Protein AF-A0A4Y9FCJ0-F1 (afdb_monomer_lite)

Secondary structure (DSSP, 8-state):
-HHHHHTTT-HHHHHHHHHHHHHH---HHHHHHHHHHS-HHHHHHHHHHHHHT--SHHHHHHHHHHHHHHHHHTT-HHHHHHHHHHHHHHS-SHHHHHHHHHHHHHHTPSSPHHHHHHHHHHHHSSSSS--EEEEEETTEEEEEEEHHHHHHHHH--EEEEEESSS-HHHHHHHH-TTEEE-SSSEEEEES-HHHHHHHGGG--S-EEEEE-----HHHHHHHHH-S----PPP-

Structure (mmCIF, N/CA/C/O backbone):
data_AF-A0A4Y9FCJ0-F1
#
_entry.id   AF-A0A4Y9FCJ0-F1
#
loop_
_atom_site.group_PDB
_atom_site.id
_atom_site.type_symbol
_atom_site.label_atom_id
_atom_site.label_alt_id
_atom_site.label_comp_id
_atom_site.label_asym_id
_atom_site.label_entity_id
_atom_site.label_seq_id
_atom_site.pdbx_PDB_ins_code
_atom_site.Cartn_x
_atom_site.Cartn_y
_atom_site.Cartn_z
_atom_site.occupancy
_atom_site.B_iso_or_equiv
_atom_site.auth_seq_id
_atom_site.auth_comp_id
_atom_site.auth_asym_id
_atom_site.auth_atom_id
_atom_site.pdbx_PDB_model_num
ATOM 1 N N . MET A 1 1 ? 10.636 9.383 -28.235 1.00 55.28 1 MET A N 1
ATOM 2 C CA . MET A 1 1 ? 9.789 8.673 -29.228 1.00 55.28 1 MET A CA 1
ATOM 3 C C . MET A 1 1 ? 9.088 7.429 -28.666 1.00 55.28 1 MET A C 1
ATOM 5 O O . MET A 1 1 ? 7.902 7.289 -28.931 1.00 55.28 1 MET A O 1
ATOM 9 N N . GLY A 1 2 ? 9.737 6.570 -27.863 1.00 58.09 2 GLY A N 1
ATOM 10 C CA . GLY A 1 2 ? 9.107 5.353 -27.302 1.00 58.09 2 GLY A CA 1
ATOM 11 C C . GLY A 1 2 ? 7.848 5.593 -26.453 1.00 58.09 2 GLY A C 1
ATOM 12 O O . GLY A 1 2 ? 6.804 5.013 -26.734 1.00 58.09 2 GLY A O 1
ATOM 13 N N . PHE A 1 3 ? 7.893 6.517 -25.488 1.00 49.06 3 PHE A N 1
ATOM 14 C CA . PHE A 1 3 ? 6.724 6.884 -24.669 1.00 49.06 3 PHE A CA 1
ATOM 15 C C . PHE A 1 3 ? 5.524 7.395 -25.479 1.00 49.06 3 PHE A C 1
ATOM 17 O O . PHE A 1 3 ? 4.375 7.119 -25.140 1.00 49.06 3 PHE A O 1
ATOM 24 N N . ALA A 1 4 ? 5.782 8.130 -26.563 1.00 55.22 4 ALA A N 1
ATOM 25 C CA . ALA A 1 4 ? 4.730 8.649 -27.430 1.00 55.22 4 ALA A CA 1
ATOM 26 C C . ALA A 1 4 ? 4.021 7.525 -28.203 1.00 55.22 4 ALA A C 1
ATOM 28 O O . ALA A 1 4 ? 2.830 7.643 -28.472 1.00 55.22 4 ALA A O 1
ATOM 29 N N . ARG A 1 5 ? 4.728 6.431 -28.522 1.00 58.34 5 ARG A N 1
ATOM 30 C CA . ARG A 1 5 ? 4.144 5.235 -29.147 1.00 58.34 5 ARG A CA 1
ATOM 31 C C . ARG A 1 5 ? 3.293 4.440 -28.163 1.00 58.34 5 ARG A C 1
ATOM 33 O O . ARG A 1 5 ? 2.139 4.166 -28.471 1.00 58.34 5 ARG A O 1
ATOM 40 N N . ALA A 1 6 ? 3.798 4.198 -26.951 1.00 52.53 6 ALA A N 1
ATOM 41 C CA . ALA A 1 6 ? 3.030 3.535 -25.892 1.00 52.53 6 ALA A CA 1
ATOM 42 C C . ALA A 1 6 ? 1.721 4.283 -25.573 1.00 52.53 6 ALA A C 1
ATOM 44 O O . ALA A 1 6 ? 0.657 3.677 -25.505 1.00 52.53 6 ALA A O 1
ATOM 45 N N . ARG A 1 7 ? 1.768 5.620 -25.483 1.00 51.62 7 ARG A N 1
ATOM 46 C CA . ARG A 1 7 ? 0.574 6.463 -25.293 1.00 51.62 7 ARG A CA 1
ATOM 47 C C . ARG A 1 7 ? -0.437 6.420 -26.444 1.00 51.62 7 ARG A C 1
ATOM 49 O O . ARG A 1 7 ? -1.579 6.811 -26.244 1.00 51.62 7 ARG A O 1
ATOM 56 N N . ARG A 1 8 ? -0.016 5.999 -27.638 1.00 67.19 8 ARG A N 1
ATOM 57 C CA . ARG A 1 8 ? -0.871 5.813 -28.821 1.00 67.19 8 ARG A CA 1
ATOM 58 C C . ARG A 1 8 ? -1.307 4.352 -29.000 1.00 67.19 8 ARG A C 1
ATOM 60 O O . ARG A 1 8 ? -1.879 4.026 -30.031 1.00 67.19 8 ARG A O 1
ATOM 67 N N . GLY A 1 9 ? -1.017 3.482 -28.028 1.00 62.84 9 GLY A N 1
ATOM 68 C CA . GLY A 1 9 ? -1.347 2.055 -28.070 1.00 62.84 9 GLY A CA 1
ATOM 69 C C . GLY A 1 9 ? -0.350 1.176 -28.837 1.00 62.84 9 GLY A C 1
ATOM 70 O O . GLY A 1 9 ? -0.519 -0.038 -28.863 1.00 62.84 9 GLY A O 1
ATOM 71 N N . ASP A 1 10 ? 0.719 1.739 -29.415 1.00 74.88 10 ASP A N 1
ATOM 72 C CA . ASP A 1 10 ? 1.747 0.984 -30.151 1.00 74.88 10 ASP A CA 1
ATOM 73 C C . ASP A 1 10 ? 2.783 0.372 -29.187 1.00 74.88 10 ASP A C 1
ATOM 75 O O . ASP A 1 10 ? 3.899 0.879 -29.006 1.00 74.88 10 ASP A O 1
ATOM 79 N N . LEU A 1 11 ? 2.385 -0.720 -28.524 1.00 72.69 11 LEU A N 1
ATOM 80 C CA . LEU A 1 11 ? 3.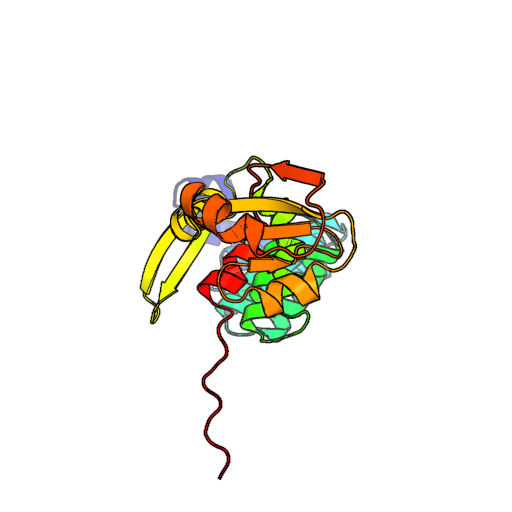235 -1.463 -27.585 1.00 72.69 11 LEU A CA 1
ATOM 81 C C . LEU A 1 11 ? 4.384 -2.201 -28.289 1.00 72.69 11 LEU A C 1
ATOM 83 O O . LEU A 1 11 ? 5.470 -2.335 -27.721 1.00 72.69 11 LEU A O 1
ATOM 87 N N . GLU A 1 12 ? 4.186 -2.639 -29.534 1.00 75.69 12 GLU A N 1
ATOM 88 C CA . GLU A 1 12 ? 5.219 -3.318 -30.324 1.00 75.69 12 GLU A CA 1
ATOM 89 C C . GLU A 1 12 ? 6.330 -2.343 -30.739 1.00 75.69 12 GLU A C 1
ATOM 91 O O . GLU A 1 12 ? 7.521 -2.621 -30.579 1.00 75.69 12 GLU A O 1
ATOM 96 N N . GLY A 1 13 ? 5.963 -1.150 -31.210 1.00 75.62 13 GLY A N 1
ATOM 97 C CA . GLY A 1 13 ? 6.902 -0.074 -31.501 1.00 75.62 13 GLY A CA 1
ATOM 98 C C . GLY A 1 13 ? 7.620 0.437 -30.257 1.00 75.62 13 GLY A C 1
ATOM 99 O O . GLY A 1 13 ? 8.816 0.719 -30.334 1.00 75.62 13 GLY A O 1
ATOM 100 N N . TYR A 1 14 ? 6.943 0.505 -29.107 1.00 77.06 14 TYR A N 1
ATOM 101 C CA . TYR A 1 14 ? 7.608 0.773 -27.829 1.00 77.06 14 TYR A CA 1
ATOM 102 C C . TYR A 1 14 ? 8.662 -0.297 -27.508 1.00 77.06 14 TYR A C 1
ATOM 104 O O . TYR A 1 14 ? 9.806 0.052 -27.213 1.00 77.06 14 TYR A O 1
ATOM 112 N N . ARG A 1 15 ? 8.320 -1.585 -27.650 1.00 81.56 15 ARG A N 1
ATOM 113 C CA . ARG A 1 15 ? 9.247 -2.696 -27.399 1.00 81.56 15 ARG A CA 1
ATOM 114 C C . ARG A 1 15 ? 10.468 -2.667 -28.309 1.00 81.56 15 ARG A C 1
ATOM 116 O O . ARG A 1 15 ? 11.584 -2.797 -27.811 1.00 81.56 15 ARG A O 1
ATOM 123 N N . ARG A 1 16 ? 10.285 -2.455 -29.616 1.00 87.62 16 ARG A N 1
ATOM 124 C CA . ARG A 1 16 ? 11.407 -2.349 -30.568 1.00 87.62 16 ARG A CA 1
ATOM 125 C C . ARG A 1 16 ? 12.378 -1.238 -30.177 1.00 87.62 16 ARG A C 1
ATOM 127 O O . ARG A 1 16 ? 13.582 -1.470 -30.143 1.00 87.62 16 ARG A O 1
ATOM 134 N N . LEU A 1 17 ? 11.856 -0.065 -29.818 1.00 85.19 17 LEU A N 1
ATOM 135 C CA . LEU A 1 17 ? 12.685 1.069 -29.405 1.00 85.19 17 LEU A CA 1
ATOM 136 C C . LEU A 1 17 ? 13.393 0.825 -28.067 1.00 85.19 17 LEU A C 1
ATOM 138 O O . LEU A 1 17 ? 14.543 1.225 -27.917 1.00 85.19 17 LEU A O 1
ATOM 142 N N . ALA A 1 18 ? 12.737 0.170 -27.106 1.00 85.12 18 ALA A N 1
ATOM 143 C CA . ALA A 1 18 ? 13.357 -0.181 -25.830 1.00 85.12 18 ALA A CA 1
ATOM 144 C C . ALA A 1 18 ? 14.518 -1.176 -26.018 1.00 85.12 18 ALA A C 1
ATOM 146 O O . ALA A 1 18 ? 15.589 -0.985 -25.445 1.00 85.12 18 ALA A O 1
ATOM 147 N N . LEU A 1 19 ? 14.335 -2.187 -26.877 1.00 89.44 19 LEU A N 1
ATOM 148 C CA . LEU A 1 19 ? 15.381 -3.147 -27.243 1.00 89.44 19 LEU A CA 1
ATOM 149 C C . LEU A 1 19 ? 16.561 -2.472 -27.943 1.00 89.44 19 LEU A C 1
ATOM 151 O O . LEU A 1 19 ? 17.712 -2.722 -27.59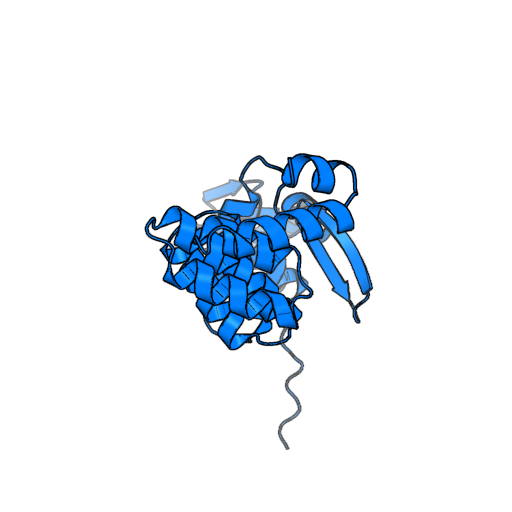5 1.00 89.44 19 LEU A O 1
ATOM 155 N N . GLU A 1 20 ? 16.289 -1.611 -28.921 1.00 92.00 20 GLU A N 1
ATOM 156 C CA . GLU A 1 20 ? 17.336 -0.882 -29.634 1.00 92.00 20 GLU A CA 1
ATOM 157 C C . GLU A 1 20 ? 18.121 0.043 -28.696 1.00 92.00 20 GLU A C 1
ATOM 159 O O . GLU A 1 20 ? 19.351 0.048 -28.724 1.00 92.00 20 GLU A O 1
ATOM 164 N N . ALA A 1 21 ? 17.427 0.782 -27.827 1.00 86.44 21 ALA A N 1
ATOM 165 C CA . ALA A 1 21 ? 18.061 1.661 -26.853 1.00 86.44 21 ALA A CA 1
ATOM 166 C C . ALA A 1 21 ? 18.974 0.881 -25.896 1.00 86.44 21 ALA A C 1
ATOM 168 O O . ALA A 1 21 ? 20.126 1.270 -25.719 1.00 86.44 21 ALA A O 1
ATOM 169 N N . ALA A 1 22 ? 18.498 -0.244 -25.352 1.00 89.81 22 ALA A N 1
ATOM 170 C CA . ALA A 1 22 ? 19.276 -1.085 -24.443 1.00 89.81 22 ALA A CA 1
ATOM 171 C C . ALA A 1 22 ? 20.477 -1.768 -25.124 1.00 89.81 22 ALA A C 1
ATOM 173 O O . ALA A 1 22 ? 21.498 -2.004 -24.483 1.00 89.81 22 ALA A O 1
ATOM 174 N N . ARG A 1 23 ? 20.390 -2.063 -26.432 1.00 91.94 23 ARG A N 1
ATOM 175 C CA . ARG A 1 23 ? 21.536 -2.555 -27.220 1.00 91.94 23 ARG A CA 1
ATOM 176 C C . ARG A 1 23 ? 22.603 -1.484 -27.423 1.00 91.94 23 ARG A C 1
ATOM 178 O O . ARG A 1 23 ? 23.782 -1.813 -27.451 1.00 91.94 23 ARG A O 1
ATOM 185 N N . ARG A 1 24 ? 22.199 -0.223 -27.593 1.00 93.69 24 ARG A N 1
ATOM 186 C CA . ARG A 1 24 ? 23.128 0.899 -27.800 1.00 93.69 24 ARG A CA 1
ATOM 187 C C . ARG A 1 24 ? 23.808 1.336 -26.506 1.00 93.69 24 ARG A C 1
ATOM 189 O O . ARG A 1 24 ? 24.977 1.700 -26.536 1.00 93.69 24 ARG A O 1
ATOM 196 N N . ALA A 1 25 ? 23.087 1.318 -25.390 1.00 90.88 25 ALA A N 1
ATOM 197 C CA . ALA A 1 25 ? 23.628 1.646 -24.079 1.00 90.88 25 ALA A CA 1
ATOM 198 C C . ALA A 1 25 ? 22.836 0.918 -22.991 1.00 90.88 25 ALA A C 1
ATOM 200 O O . ALA A 1 25 ? 21.612 0.941 -23.012 1.00 90.88 25 ALA A O 1
ATOM 201 N N . GLN A 1 26 ? 23.528 0.322 -22.019 1.00 92.00 26 GLN A N 1
ATOM 202 C CA . GLN A 1 26 ? 22.914 -0.379 -20.885 1.00 92.00 26 GLN A CA 1
ATOM 203 C C . GLN A 1 26 ? 22.910 0.498 -19.626 1.00 92.00 26 GLN A C 1
ATOM 205 O O . GLN A 1 26 ? 23.523 0.185 -18.607 1.00 92.00 26 GLN A O 1
ATOM 210 N N . THR A 1 27 ? 22.230 1.640 -19.699 1.00 91.81 27 THR A N 1
ATOM 211 C CA . THR A 1 27 ? 22.012 2.524 -18.543 1.00 91.81 27 THR A CA 1
ATOM 212 C C . THR A 1 27 ? 20.799 2.072 -17.727 1.00 91.81 27 THR A C 1
ATOM 214 O O . THR A 1 27 ? 19.913 1.394 -18.257 1.00 91.81 27 THR A O 1
ATOM 217 N N . SER A 1 28 ? 20.698 2.501 -16.462 1.00 91.31 28 SER A N 1
ATOM 218 C CA . SER A 1 28 ? 19.519 2.242 -15.613 1.00 91.31 28 SER A CA 1
ATOM 219 C C . SER A 1 28 ? 18.205 2.619 -16.311 1.00 91.31 28 SER A C 1
ATOM 221 O O . SER A 1 28 ? 17.256 1.842 -16.316 1.00 91.31 28 SER A O 1
ATOM 223 N N . PHE A 1 29 ? 18.171 3.763 -16.998 1.00 88.12 29 PHE A N 1
ATOM 224 C CA . PHE A 1 29 ? 17.000 4.237 -17.736 1.00 88.12 29 PHE A CA 1
ATOM 225 C C . PHE A 1 29 ? 16.643 3.356 -18.945 1.00 88.12 29 PHE A C 1
ATOM 227 O O . PHE A 1 29 ? 15.476 3.033 -19.168 1.00 88.12 29 PHE A O 1
ATOM 234 N N . THR A 1 30 ? 17.629 2.931 -19.739 1.00 89.31 30 THR A N 1
ATOM 235 C CA . THR A 1 30 ? 17.365 2.041 -20.886 1.00 89.31 30 THR A CA 1
ATOM 236 C C . THR A 1 30 ? 16.914 0.648 -20.449 1.00 89.31 30 THR A C 1
ATOM 238 O O . THR A 1 30 ? 16.006 0.078 -21.053 1.00 89.31 30 THR A O 1
ATOM 241 N N . LEU A 1 31 ? 17.490 0.131 -19.361 1.00 92.69 31 LEU A N 1
ATOM 242 C CA . LEU A 1 31 ? 17.147 -1.167 -18.788 1.00 92.69 31 LEU A CA 1
ATOM 243 C C . LEU A 1 31 ? 15.775 -1.145 -18.107 1.00 92.69 31 LEU A C 1
ATOM 245 O O . LEU A 1 31 ? 15.009 -2.092 -18.260 1.00 92.69 31 LEU A O 1
ATOM 249 N N . TYR A 1 32 ? 15.410 -0.034 -17.461 1.00 88.75 32 TYR A N 1
ATOM 250 C CA . TYR A 1 32 ? 14.053 0.217 -16.974 1.00 88.75 32 TYR A CA 1
ATOM 251 C C . TYR A 1 32 ? 13.017 0.056 -18.093 1.00 88.75 32 TYR A C 1
ATOM 253 O O . TYR A 1 32 ? 12.046 -0.694 -17.967 1.00 88.75 32 TYR A O 1
ATOM 261 N N . HIS A 1 33 ? 13.249 0.728 -19.222 1.00 86.75 33 HIS A N 1
ATOM 262 C CA . HIS A 1 33 ? 12.342 0.673 -20.363 1.00 86.75 33 HIS A CA 1
ATOM 263 C C . HIS A 1 33 ? 12.294 -0.698 -21.027 1.00 86.75 33 HIS A C 1
ATOM 265 O O . HIS A 1 33 ? 11.207 -1.146 -21.400 1.00 86.75 33 HIS A O 1
ATOM 271 N N . LEU A 1 34 ? 13.438 -1.378 -21.129 1.00 89.31 34 LEU A N 1
ATOM 272 C CA . LEU A 1 34 ? 13.503 -2.760 -21.589 1.00 89.31 34 LEU A CA 1
ATOM 273 C C . LEU A 1 34 ? 12.672 -3.679 -20.685 1.00 89.31 34 LEU A C 1
ATOM 275 O O . LEU A 1 34 ? 11.823 -4.418 -21.177 1.00 89.31 34 LEU A O 1
ATOM 279 N N . GLY A 1 35 ? 12.855 -3.573 -19.371 1.00 89.38 35 GLY A N 1
ATOM 280 C CA . GLY A 1 35 ? 12.132 -4.360 -18.380 1.00 89.38 35 GLY A CA 1
ATOM 281 C C . GLY A 1 35 ? 10.614 -4.184 -18.443 1.00 89.38 35 GLY A C 1
ATOM 282 O O . GLY A 1 35 ? 9.875 -5.158 -18.345 1.00 89.38 35 GLY A O 1
ATOM 283 N N . LEU A 1 36 ? 10.136 -2.960 -18.688 1.00 82.56 36 LEU A N 1
ATOM 284 C CA . LEU A 1 36 ? 8.709 -2.683 -18.891 1.00 82.56 36 LEU A CA 1
ATOM 285 C C . LEU A 1 36 ? 8.157 -3.183 -20.233 1.00 82.56 36 LEU A C 1
ATOM 287 O O . LEU A 1 36 ? 6.956 -3.421 -20.352 1.00 82.56 36 LEU A O 1
ATOM 291 N N . ALA A 1 37 ? 8.998 -3.271 -21.263 1.00 82.88 37 ALA A N 1
ATOM 292 C CA . ALA A 1 37 ? 8.584 -3.670 -22.605 1.00 82.88 37 ALA A CA 1
ATOM 293 C C . ALA A 1 37 ? 8.468 -5.193 -22.784 1.00 82.88 37 ALA A C 1
ATOM 295 O O . ALA A 1 37 ? 7.765 -5.665 -23.690 1.00 82.88 37 ALA A O 1
ATOM 296 N N . LEU A 1 38 ? 9.182 -5.953 -21.956 1.00 83.25 38 LEU A N 1
ATOM 297 C CA . LEU A 1 38 ? 9.214 -7.409 -21.980 1.00 83.25 38 LEU A CA 1
ATOM 298 C C . LEU A 1 38 ? 8.100 -8.022 -21.112 1.00 83.25 38 LEU A C 1
ATOM 300 O O . LEU A 1 38 ? 7.578 -7.368 -20.204 1.00 83.25 38 LEU A O 1
ATOM 304 N N . PRO A 1 39 ? 7.721 -9.290 -21.361 1.00 81.62 39 PRO A N 1
ATOM 305 C CA . PRO A 1 39 ? 6.886 -10.048 -20.434 1.00 81.62 39 PRO A CA 1
ATOM 306 C C . PRO A 1 39 ? 7.491 -10.049 -19.017 1.00 81.62 39 PRO A C 1
ATOM 308 O O . PRO A 1 39 ? 8.713 -10.115 -18.895 1.00 81.62 39 PRO A O 1
ATOM 311 N N . PRO A 1 40 ? 6.685 -10.049 -17.934 1.00 77.75 40 PRO A N 1
ATOM 312 C CA . PRO A 1 40 ? 7.188 -9.932 -16.559 1.00 77.75 40 PRO A CA 1
ATOM 313 C C . PRO A 1 40 ? 8.327 -10.894 -16.191 1.00 77.75 40 PRO A C 1
ATOM 315 O O . PRO A 1 40 ? 9.248 -10.501 -15.482 1.00 77.75 40 PRO A O 1
ATOM 318 N N . ARG A 1 41 ? 8.286 -12.138 -16.691 1.00 85.25 41 ARG A N 1
ATOM 319 C CA . ARG A 1 41 ? 9.322 -13.158 -16.442 1.00 85.25 41 ARG A CA 1
ATOM 320 C C . ARG A 1 41 ? 10.675 -12.808 -17.062 1.00 85.25 41 ARG A C 1
ATOM 322 O O . ARG A 1 41 ? 11.698 -13.135 -16.481 1.00 85.25 41 ARG A O 1
ATOM 329 N N . GLU A 1 42 ? 10.670 -12.158 -18.219 1.00 88.94 42 GLU A N 1
ATOM 330 C CA . GLU A 1 42 ? 11.880 -11.757 -18.945 1.00 88.94 42 GLU A CA 1
ATOM 331 C C . GLU A 1 42 ? 12.355 -10.371 -18.494 1.00 88.94 42 GLU A C 1
ATOM 333 O O . GLU A 1 42 ? 13.546 -10.132 -18.312 1.00 88.94 42 GLU A O 1
ATOM 338 N N . GLY A 1 43 ? 11.412 -9.455 -18.267 1.00 89.88 43 GLY A N 1
ATOM 339 C CA . GLY A 1 43 ? 11.700 -8.073 -17.904 1.00 89.88 43 GLY A CA 1
ATOM 340 C C . GLY A 1 43 ? 12.269 -7.897 -16.498 1.00 89.88 43 GLY A C 1
ATOM 341 O O . GLY A 1 43 ? 12.999 -6.936 -16.268 1.00 89.88 43 GLY A O 1
ATOM 342 N N . VAL A 1 44 ? 11.979 -8.813 -15.564 1.00 94.19 44 VAL A N 1
ATOM 343 C CA . VAL A 1 44 ? 12.423 -8.695 -14.163 1.00 94.19 44 VAL A CA 1
ATOM 344 C C . VAL A 1 44 ? 13.944 -8.584 -14.035 1.00 94.19 44 VAL A C 1
ATOM 346 O O . VAL A 1 44 ? 14.410 -7.736 -13.285 1.00 94.19 44 VAL A O 1
ATOM 349 N N . VAL A 1 45 ? 14.709 -9.332 -14.836 1.00 95.69 45 VAL A N 1
ATOM 350 C CA . VAL A 1 45 ? 16.182 -9.300 -14.803 1.00 95.69 45 VAL A CA 1
ATOM 351 C C . VAL A 1 45 ? 16.705 -7.933 -15.241 1.00 95.69 45 VAL A C 1
ATOM 353 O O . VAL A 1 45 ? 17.574 -7.355 -14.595 1.00 95.69 45 VAL A O 1
ATOM 356 N N . ALA A 1 46 ? 16.130 -7.362 -16.305 1.00 95.50 46 ALA A N 1
ATOM 357 C CA . ALA A 1 46 ? 16.496 -6.022 -16.757 1.00 95.50 46 ALA A CA 1
ATOM 358 C C . ALA A 1 46 ? 16.147 -4.948 -15.711 1.00 95.50 46 ALA A C 1
ATOM 360 O O . ALA A 1 46 ? 16.881 -3.975 -15.568 1.00 95.50 46 ALA A O 1
ATOM 361 N N . LEU A 1 47 ? 15.054 -5.123 -14.962 1.00 96.62 47 LEU A N 1
ATOM 362 C CA . LEU A 1 47 ? 14.662 -4.211 -13.884 1.00 96.62 47 LEU A CA 1
ATOM 363 C C . LEU A 1 47 ? 15.575 -4.319 -12.654 1.00 96.62 47 LEU A C 1
ATOM 365 O O . LEU A 1 47 ? 15.910 -3.294 -12.066 1.00 96.62 47 LEU A O 1
ATOM 369 N N . GLU A 1 48 ? 15.986 -5.529 -12.268 1.00 97.56 48 GLU A N 1
ATOM 370 C CA . GLU A 1 48 ? 16.946 -5.749 -11.174 1.00 97.56 48 GLU A CA 1
ATOM 371 C C . GLU A 1 48 ? 18.282 -5.094 -11.507 1.00 97.56 48 GLU A C 1
ATOM 373 O O . GLU A 1 48 ? 18.842 -4.337 -10.717 1.00 97.56 48 GLU A O 1
ATOM 378 N N . GLU A 1 49 ? 18.733 -5.297 -12.735 1.00 97.50 49 GLU A N 1
ATOM 379 C CA . GLU A 1 49 ? 19.967 -4.725 -13.229 1.00 97.50 49 GLU A CA 1
ATOM 380 C C . GLU A 1 49 ? 19.877 -3.191 -13.390 1.00 97.50 49 GLU A C 1
ATOM 382 O O . GLU A 1 49 ? 20.836 -2.459 -13.127 1.00 97.50 49 GLU A O 1
ATOM 387 N N . ALA A 1 50 ? 18.704 -2.667 -13.764 1.00 97.06 50 ALA A N 1
ATOM 388 C CA . ALA A 1 50 ? 18.442 -1.231 -13.755 1.00 97.06 50 ALA A CA 1
ATOM 389 C C . ALA A 1 50 ? 18.545 -0.643 -12.341 1.00 97.06 50 ALA A C 1
ATOM 391 O O . ALA A 1 50 ? 19.120 0.436 -12.180 1.00 97.06 50 ALA A O 1
ATOM 392 N N . LEU A 1 51 ? 18.011 -1.345 -11.333 1.00 97.56 51 LEU A N 1
ATOM 393 C CA . LEU A 1 51 ? 18.071 -0.937 -9.928 1.00 97.56 51 LEU A CA 1
ATOM 394 C C . LEU A 1 51 ? 19.517 -0.897 -9.423 1.00 97.56 51 LEU A C 1
ATOM 396 O O . LEU A 1 51 ? 19.895 0.086 -8.790 1.00 97.56 51 LEU A O 1
ATOM 400 N N . GLN A 1 52 ? 20.340 -1.897 -9.756 1.00 96.62 52 GLN A N 1
ATOM 401 C CA . GLN A 1 52 ? 21.761 -1.920 -9.377 1.00 96.62 52 GLN A CA 1
ATOM 402 C C . GLN A 1 52 ? 22.549 -0.739 -9.958 1.00 96.62 52 GLN A C 1
ATOM 404 O O . GLN A 1 52 ? 23.458 -0.211 -9.322 1.00 96.62 52 GLN A O 1
ATOM 409 N N . ARG A 1 53 ? 22.184 -0.281 -11.162 1.00 95.62 53 ARG A N 1
ATOM 410 C CA . ARG A 1 53 ? 22.814 0.878 -11.815 1.00 95.62 53 ARG A CA 1
ATOM 411 C C . ARG A 1 53 ? 22.224 2.228 -11.402 1.00 95.62 53 ARG A C 1
ATOM 413 O O . ARG A 1 53 ? 22.725 3.264 -11.844 1.00 95.62 53 ARG A O 1
ATOM 420 N N . ALA A 1 54 ? 21.146 2.254 -10.622 1.00 95.12 54 ALA A N 1
ATOM 421 C CA . ALA A 1 54 ? 20.472 3.490 -10.248 1.00 95.12 54 ALA A CA 1
ATOM 422 C C . ALA A 1 54 ? 21.266 4.255 -9.181 1.00 95.12 54 ALA A C 1
ATOM 424 O O . ALA A 1 54 ? 21.506 3.758 -8.082 1.00 95.12 54 ALA A O 1
ATOM 425 N N . GLN A 1 55 ? 21.641 5.496 -9.496 1.00 91.62 55 GLN A N 1
ATOM 426 C CA . GLN A 1 55 ? 22.482 6.318 -8.620 1.00 91.62 55 GLN A CA 1
ATOM 427 C C . GLN A 1 55 ? 21.671 7.202 -7.667 1.00 91.62 55 GLN A C 1
ATOM 429 O O . GLN A 1 55 ? 22.125 7.487 -6.562 1.00 91.62 55 GLN A O 1
ATOM 434 N N . SER A 1 56 ? 20.473 7.638 -8.070 1.00 94.25 56 SER A N 1
ATOM 435 C CA . SER A 1 56 ? 19.650 8.522 -7.243 1.00 94.25 56 SER A CA 1
ATOM 436 C C . SER A 1 56 ? 18.669 7.725 -6.368 1.00 94.25 56 SER A C 1
ATOM 438 O O . SER A 1 56 ? 18.091 6.740 -6.842 1.00 94.25 56 SER A O 1
ATOM 440 N N . PRO A 1 57 ? 18.402 8.153 -5.116 1.00 92.00 57 PRO A N 1
ATOM 441 C CA . PRO A 1 57 ? 17.367 7.540 -4.281 1.00 92.00 57 PRO A CA 1
ATOM 442 C C . PRO A 1 57 ? 15.991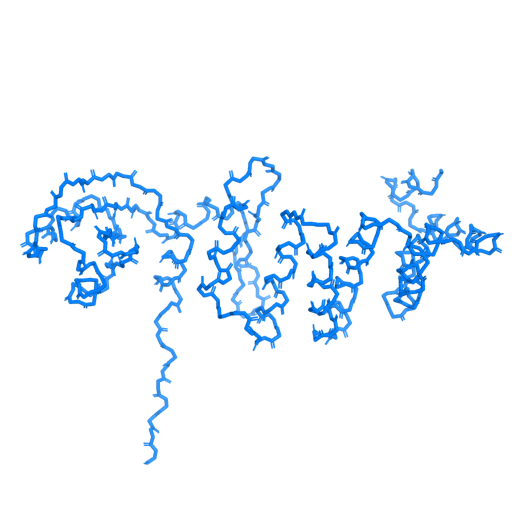 7.529 -4.957 1.00 92.00 57 PRO A C 1
ATOM 444 O O . PRO A 1 57 ? 15.262 6.546 -4.881 1.00 92.00 57 PRO A O 1
ATOM 447 N N . LYS A 1 58 ? 15.662 8.590 -5.701 1.00 89.00 58 LYS A N 1
ATOM 448 C CA . LYS A 1 58 ? 14.399 8.694 -6.437 1.00 89.00 58 LYS A CA 1
ATOM 449 C C . LYS A 1 58 ? 14.258 7.600 -7.502 1.00 89.00 58 LYS A C 1
ATOM 451 O O . LYS A 1 58 ? 13.212 6.956 -7.572 1.00 89.00 58 LYS A O 1
ATOM 456 N N . ASP A 1 59 ? 15.302 7.365 -8.296 1.00 89.75 59 ASP A N 1
ATOM 457 C CA . ASP A 1 59 ? 15.290 6.317 -9.324 1.00 89.75 59 ASP A CA 1
ATOM 458 C C . ASP A 1 59 ? 15.280 4.923 -8.695 1.00 89.75 59 ASP A C 1
ATOM 460 O O . ASP A 1 59 ? 14.546 4.050 -9.155 1.00 89.75 59 ASP A O 1
ATOM 464 N N . GLN A 1 60 ? 16.034 4.728 -7.604 1.00 95.56 60 GLN A N 1
ATOM 465 C CA . GLN A 1 60 ? 16.006 3.489 -6.822 1.00 95.56 60 GLN A CA 1
ATOM 466 C C . GLN A 1 60 ? 14.594 3.189 -6.310 1.00 95.56 60 GLN A C 1
ATOM 468 O O . GLN A 1 60 ? 14.121 2.063 -6.450 1.00 95.56 60 GLN A O 1
ATOM 473 N N . GLY A 1 61 ? 13.894 4.190 -5.771 1.00 93.69 61 GLY A N 1
ATOM 474 C CA . GLY A 1 61 ? 12.527 4.035 -5.280 1.00 93.69 61 GLY A CA 1
ATOM 475 C C . GLY A 1 61 ? 11.531 3.683 -6.386 1.00 93.69 61 GLY A C 1
ATOM 476 O O . GLY A 1 61 ? 10.730 2.760 -6.230 1.00 93.69 61 GLY A O 1
ATOM 477 N N . LEU A 1 62 ? 11.619 4.353 -7.539 1.00 90.31 62 LEU A N 1
ATOM 478 C CA . LEU A 1 62 ? 10.773 4.055 -8.699 1.00 90.31 62 LEU A CA 1
ATOM 479 C C . LEU A 1 62 ? 11.018 2.640 -9.243 1.00 90.31 62 LEU A C 1
ATOM 481 O O . LEU A 1 62 ? 10.066 1.907 -9.519 1.00 90.31 62 LEU A O 1
ATOM 485 N N . LEU A 1 63 ? 12.281 2.234 -9.373 1.00 96.00 63 LEU A N 1
ATOM 486 C CA . LEU A 1 63 ? 12.650 0.902 -9.852 1.00 96.00 63 LEU A CA 1
ATOM 487 C C . LEU A 1 63 ? 12.238 -0.194 -8.873 1.00 96.00 63 LEU A C 1
ATOM 489 O O . LEU A 1 63 ? 11.693 -1.214 -9.294 1.00 96.00 63 LEU A O 1
ATOM 493 N N . ALA A 1 64 ? 12.420 0.037 -7.574 1.00 97.44 64 ALA A N 1
ATOM 494 C CA . ALA A 1 64 ? 11.965 -0.870 -6.531 1.00 97.44 64 ALA A CA 1
ATOM 495 C C . ALA A 1 64 ? 10.433 -1.040 -6.559 1.00 97.44 64 ALA A C 1
ATOM 497 O O . ALA A 1 64 ? 9.947 -2.168 -6.513 1.00 97.44 64 ALA A O 1
ATOM 498 N N . LEU A 1 65 ? 9.662 0.036 -6.762 1.00 92.38 65 LEU A N 1
ATOM 499 C CA . LEU A 1 65 ? 8.200 -0.048 -6.902 1.00 92.38 65 LEU A CA 1
ATOM 500 C C . LEU A 1 65 ? 7.785 -0.890 -8.121 1.00 92.38 65 LEU A C 1
ATOM 502 O O . LEU A 1 65 ? 6.856 -1.699 -8.062 1.00 92.38 65 LEU A O 1
ATOM 506 N N . VAL A 1 66 ? 8.477 -0.716 -9.247 1.00 91.75 66 VAL A N 1
ATOM 507 C CA . VAL A 1 66 ? 8.210 -1.467 -10.483 1.00 91.75 66 VAL A CA 1
ATOM 508 C C . VAL A 1 66 ? 8.578 -2.946 -10.320 1.00 91.75 66 VAL A C 1
ATOM 510 O O . VAL A 1 66 ? 7.846 -3.819 -10.803 1.00 91.75 66 VAL A O 1
ATOM 513 N N . LEU A 1 67 ? 9.668 -3.244 -9.608 1.00 97.31 67 LEU A N 1
ATOM 514 C CA . LEU A 1 67 ? 10.067 -4.604 -9.245 1.00 97.31 67 LEU A CA 1
ATOM 515 C C . LEU A 1 67 ? 9.055 -5.263 -8.313 1.00 97.31 67 LEU A C 1
ATOM 517 O O . LEU A 1 67 ? 8.653 -6.391 -8.594 1.00 97.31 67 LEU A O 1
ATOM 521 N N . ALA A 1 68 ? 8.572 -4.558 -7.287 1.00 94.00 68 ALA A N 1
ATOM 522 C CA . ALA A 1 68 ? 7.530 -5.050 -6.388 1.00 94.00 68 ALA A CA 1
ATOM 523 C C . ALA A 1 68 ? 6.285 -5.492 -7.173 1.00 94.00 68 ALA A C 1
ATOM 525 O O . ALA A 1 68 ? 5.868 -6.649 -7.104 1.00 94.00 68 ALA A O 1
ATOM 526 N N . ARG A 1 69 ? 5.766 -4.620 -8.045 1.00 88.19 69 ARG A N 1
ATOM 527 C CA . ARG A 1 69 ? 4.614 -4.923 -8.914 1.00 88.19 69 ARG A CA 1
ATOM 528 C C . ARG A 1 69 ? 4.872 -6.077 -9.875 1.00 88.19 69 ARG A C 1
ATOM 530 O O . ARG A 1 69 ? 3.978 -6.870 -10.171 1.00 88.19 69 ARG A O 1
ATOM 537 N N . THR A 1 70 ? 6.084 -6.167 -10.412 1.00 87.69 70 THR A N 1
ATOM 538 C CA . THR A 1 70 ? 6.456 -7.230 -11.353 1.00 87.69 70 THR A CA 1
ATOM 539 C C . THR A 1 70 ? 6.557 -8.574 -10.644 1.00 87.69 70 THR A C 1
ATOM 541 O O . THR A 1 70 ? 5.939 -9.530 -11.102 1.00 87.69 70 THR A O 1
ATOM 544 N N . LYS A 1 71 ? 7.227 -8.643 -9.493 1.00 91.50 71 LYS A N 1
ATOM 545 C CA . LYS A 1 71 ? 7.350 -9.863 -8.687 1.00 91.50 71 LYS A CA 1
ATOM 546 C C . LYS A 1 71 ? 6.016 -10.297 -8.080 1.00 91.50 71 LYS A C 1
ATOM 548 O O . LYS A 1 71 ? 5.722 -11.491 -8.091 1.00 91.50 71 LYS A O 1
ATOM 553 N N . ARG A 1 72 ? 5.142 -9.353 -7.711 1.00 88.56 72 ARG A N 1
ATOM 554 C CA . ARG A 1 72 ? 3.749 -9.639 -7.331 1.00 88.56 72 ARG A CA 1
ATOM 555 C C . ARG A 1 72 ? 2.985 -10.350 -8.447 1.00 88.56 72 ARG A C 1
ATOM 557 O O . ARG A 1 72 ? 2.381 -11.385 -8.202 1.00 88.56 72 ARG A O 1
ATOM 564 N N . ARG A 1 73 ? 3.062 -9.853 -9.690 1.00 82.69 73 ARG A N 1
ATOM 565 C CA . ARG A 1 73 ? 2.447 -10.511 -10.867 1.00 82.69 73 ARG A CA 1
ATOM 566 C C . ARG A 1 73 ? 3.014 -11.904 -11.152 1.00 82.69 73 ARG A C 1
ATOM 568 O O . ARG A 1 73 ? 2.363 -12.696 -11.821 1.00 82.69 73 ARG A O 1
ATOM 575 N N . LEU A 1 74 ? 4.222 -12.191 -10.673 1.00 85.62 74 LEU A N 1
ATOM 576 C CA . LEU A 1 74 ? 4.861 -13.501 -10.774 1.00 85.62 74 LEU A CA 1
ATOM 577 C C . LEU A 1 74 ? 4.543 -14.426 -9.586 1.00 85.62 74 LEU A C 1
ATOM 579 O O . LEU A 1 74 ? 5.050 -15.543 -9.566 1.00 85.62 74 LEU A O 1
ATOM 583 N N . GLY A 1 75 ? 3.751 -13.977 -8.604 1.00 83.00 75 GLY A N 1
ATOM 584 C CA . GLY A 1 75 ? 3.446 -14.735 -7.384 1.00 83.00 75 GLY A CA 1
ATOM 585 C C . GLY A 1 75 ? 4.588 -14.776 -6.360 1.00 83.00 75 GLY A C 1
ATOM 586 O O . GLY A 1 75 ? 4.527 -15.535 -5.401 1.00 83.00 75 GLY A O 1
ATOM 587 N N . ARG A 1 76 ? 5.640 -13.967 -6.534 1.00 90.50 76 ARG A N 1
ATOM 588 C CA . ARG A 1 76 ? 6.822 -13.934 -5.656 1.00 90.50 76 ARG A CA 1
ATOM 589 C C . ARG A 1 76 ? 6.632 -12.905 -4.541 1.00 90.50 76 ARG A C 1
ATOM 591 O O . ARG A 1 76 ? 7.272 -11.855 -4.543 1.00 90.50 76 ARG A O 1
ATOM 598 N N . LEU A 1 77 ? 5.693 -13.178 -3.634 1.00 86.12 77 LEU A N 1
ATOM 599 C CA . LEU A 1 77 ? 5.174 -12.188 -2.678 1.00 86.12 77 LEU A CA 1
ATOM 600 C C . LEU A 1 77 ? 6.231 -11.658 -1.700 1.00 86.12 77 LEU A C 1
ATOM 602 O O . LEU A 1 77 ? 6.347 -10.446 -1.559 1.00 86.12 77 LEU A O 1
ATOM 606 N N . ARG A 1 78 ? 7.067 -12.523 -1.110 1.00 89.00 78 ARG A N 1
ATOM 607 C CA . ARG A 1 78 ? 8.135 -12.085 -0.188 1.00 89.00 78 ARG A CA 1
ATOM 608 C C . ARG A 1 78 ? 9.161 -11.169 -0.849 1.00 89.00 78 ARG A C 1
ATOM 610 O O . ARG A 1 78 ? 9.509 -10.124 -0.311 1.00 89.00 78 ARG A O 1
ATOM 617 N N . GLU A 1 79 ? 9.621 -11.526 -2.048 1.00 94.00 79 GLU A N 1
ATOM 618 C CA . GLU A 1 79 ? 10.535 -10.660 -2.796 1.00 94.00 79 GLU A CA 1
ATOM 619 C C . GLU A 1 79 ? 9.855 -9.346 -3.196 1.00 94.00 79 GLU A C 1
ATOM 621 O O . GLU A 1 79 ? 10.469 -8.282 -3.138 1.00 94.00 79 GLU A O 1
ATOM 626 N N . ALA A 1 80 ? 8.583 -9.405 -3.600 1.00 94.12 80 ALA A N 1
ATOM 627 C CA . ALA A 1 80 ? 7.812 -8.215 -3.921 1.00 94.12 80 ALA A CA 1
ATOM 628 C C . ALA A 1 80 ? 7.708 -7.275 -2.711 1.00 94.12 80 ALA A C 1
ATOM 630 O O . ALA A 1 80 ? 7.937 -6.076 -2.870 1.00 94.12 80 ALA A O 1
ATOM 631 N N . LEU A 1 81 ? 7.431 -7.815 -1.520 1.00 92.88 81 LEU A N 1
ATOM 632 C CA . LEU A 1 81 ? 7.360 -7.063 -0.269 1.00 92.88 81 LEU A CA 1
ATOM 633 C C . LEU A 1 81 ? 8.697 -6.387 0.060 1.00 92.88 81 LEU A C 1
ATOM 635 O O . LEU A 1 81 ? 8.717 -5.191 0.345 1.00 92.88 81 LEU A O 1
ATOM 639 N N . ALA A 1 82 ? 9.820 -7.099 -0.079 1.00 95.12 82 ALA A N 1
ATOM 640 C CA . ALA A 1 82 ? 11.151 -6.524 0.129 1.00 95.12 82 ALA A CA 1
ATOM 641 C C . ALA A 1 82 ? 11.419 -5.324 -0.801 1.00 95.12 82 ALA A C 1
ATOM 643 O O . ALA A 1 82 ? 11.922 -4.284 -0.371 1.00 95.12 82 ALA A O 1
ATOM 644 N N . HIS A 1 83 ? 11.030 -5.425 -2.076 1.00 97.50 83 HIS A N 1
ATOM 645 C CA . HIS A 1 83 ? 11.155 -4.304 -3.009 1.00 97.50 83 HIS A CA 1
ATOM 646 C C . HIS A 1 83 ? 10.155 -3.174 -2.732 1.00 97.50 83 HIS A C 1
ATOM 648 O O . HIS A 1 83 ? 10.496 -2.013 -2.945 1.00 97.50 83 HIS A O 1
ATOM 654 N N . ALA A 1 84 ? 8.952 -3.463 -2.233 1.00 94.06 84 ALA A N 1
ATOM 655 C CA . ALA A 1 84 ? 7.998 -2.428 -1.838 1.00 94.06 84 ALA A CA 1
ATOM 656 C C . ALA A 1 84 ? 8.493 -1.642 -0.615 1.00 94.06 84 ALA A C 1
ATOM 658 O O . ALA A 1 84 ? 8.445 -0.411 -0.614 1.00 94.06 84 ALA A O 1
ATOM 659 N N . ALA A 1 85 ? 9.067 -2.334 0.374 1.00 94.38 85 ALA A N 1
ATOM 660 C CA . ALA A 1 85 ? 9.726 -1.711 1.517 1.00 94.38 85 ALA A CA 1
ATOM 661 C C . ALA A 1 85 ? 10.911 -0.833 1.073 1.00 94.38 85 ALA A C 1
ATOM 663 O O . ALA A 1 85 ? 11.023 0.320 1.492 1.00 94.38 85 ALA A O 1
ATOM 664 N N . LEU A 1 86 ? 11.750 -1.325 0.149 1.00 96.69 86 LEU A N 1
ATOM 665 C CA . LEU A 1 86 ? 12.830 -0.527 -0.441 1.00 96.69 86 LEU A CA 1
ATOM 666 C C . LEU A 1 86 ? 12.295 0.713 -1.174 1.00 96.69 86 LEU A C 1
ATOM 668 O O . LEU A 1 86 ? 12.862 1.797 -1.041 1.00 96.69 86 LEU A O 1
ATOM 672 N N . ALA A 1 87 ? 11.204 0.575 -1.931 1.00 96.12 87 ALA A N 1
ATOM 673 C CA . ALA A 1 87 ? 10.584 1.688 -2.641 1.00 96.12 87 ALA A CA 1
ATOM 674 C C . ALA A 1 87 ? 10.113 2.779 -1.675 1.00 96.12 87 ALA A C 1
ATOM 676 O O . ALA A 1 87 ? 10.409 3.955 -1.884 1.00 96.12 87 ALA A O 1
ATOM 677 N N . ARG A 1 88 ? 9.442 2.373 -0.592 1.00 93.88 88 ARG A N 1
ATOM 678 C CA . ARG A 1 88 ? 8.979 3.259 0.480 1.00 93.88 88 ARG A CA 1
ATOM 679 C C . ARG A 1 88 ? 10.141 3.972 1.171 1.00 93.88 88 ARG A C 1
ATOM 681 O O . ARG A 1 88 ? 10.058 5.173 1.396 1.00 93.88 88 ARG A O 1
ATOM 688 N N . LEU A 1 89 ? 11.236 3.262 1.446 1.00 95.62 89 LEU A N 1
ATOM 689 C CA . LEU A 1 89 ? 12.433 3.834 2.068 1.00 95.62 89 LEU A CA 1
ATOM 690 C C . LEU A 1 89 ? 13.121 4.877 1.171 1.00 95.62 89 LEU A C 1
ATOM 692 O O . LEU A 1 89 ? 13.600 5.898 1.655 1.00 95.62 89 LEU A O 1
ATOM 696 N N . LYS A 1 90 ? 13.215 4.609 -0.136 1.00 94.94 90 LYS A N 1
ATOM 697 C CA . LYS A 1 90 ? 13.990 5.433 -1.080 1.00 94.94 90 LYS A CA 1
ATOM 698 C C . LYS A 1 90 ? 13.199 6.596 -1.680 1.00 94.94 90 LYS A C 1
ATOM 700 O O . LYS A 1 90 ? 13.789 7.627 -1.999 1.00 94.94 90 LYS A O 1
ATOM 705 N N . ALA A 1 91 ? 11.891 6.427 -1.846 1.00 90.31 91 ALA A N 1
ATOM 706 C CA . ALA A 1 91 ? 10.973 7.427 -2.379 1.00 90.31 91 ALA A CA 1
ATOM 707 C C . ALA A 1 91 ? 9.613 7.324 -1.656 1.00 90.31 91 ALA A C 1
ATOM 709 O O . ALA A 1 91 ? 8.656 6.765 -2.211 1.00 90.31 91 ALA A O 1
ATOM 710 N N . PRO A 1 92 ? 9.517 7.821 -0.409 1.00 87.75 92 PRO A N 1
ATOM 711 C CA . PRO A 1 92 ? 8.273 7.772 0.349 1.00 87.75 92 PRO A CA 1
ATOM 712 C C . PRO A 1 92 ? 7.181 8.583 -0.356 1.00 87.75 92 PRO A C 1
ATOM 714 O O . PRO A 1 92 ? 7.423 9.679 -0.862 1.00 87.75 92 PRO A O 1
ATOM 717 N N . GLY A 1 93 ? 5.974 8.028 -0.400 1.00 83.00 93 GLY A N 1
ATOM 718 C CA . GLY A 1 93 ? 4.804 8.673 -0.982 1.00 83.00 93 GLY A CA 1
ATOM 719 C C . GLY A 1 93 ? 3.616 7.721 -1.049 1.00 83.00 93 GLY A C 1
ATOM 720 O O . GLY A 1 93 ? 3.761 6.519 -0.830 1.00 83.00 93 GLY A O 1
ATOM 721 N N . ALA A 1 94 ? 2.441 8.249 -1.401 1.00 80.25 94 ALA A N 1
ATOM 722 C CA . ALA A 1 94 ? 1.190 7.493 -1.369 1.00 80.25 94 ALA A CA 1
ATOM 723 C C . ALA A 1 94 ? 1.283 6.136 -2.093 1.00 80.25 94 ALA A C 1
ATOM 725 O O . ALA A 1 94 ? 0.941 5.094 -1.544 1.00 80.25 94 ALA A O 1
ATOM 726 N N . PHE A 1 95 ? 1.827 6.118 -3.314 1.00 78.75 95 PHE A N 1
ATOM 727 C CA . PHE A 1 95 ? 1.923 4.892 -4.111 1.00 78.75 95 PHE A CA 1
ATOM 728 C C . PHE A 1 95 ? 2.872 3.834 -3.536 1.00 78.75 95 PHE A C 1
ATOM 730 O O . PHE A 1 95 ? 2.620 2.645 -3.729 1.00 78.75 95 PHE A O 1
ATOM 737 N N . THR A 1 96 ? 3.964 4.235 -2.876 1.00 86.75 96 THR A N 1
ATOM 738 C CA . THR A 1 96 ? 4.928 3.285 -2.300 1.00 86.75 96 THR A CA 1
ATOM 739 C C . THR A 1 96 ? 4.427 2.732 -0.971 1.00 86.75 96 THR A C 1
ATOM 741 O O . THR A 1 96 ? 4.551 1.530 -0.746 1.00 86.75 96 THR A O 1
ATOM 744 N N . THR A 1 97 ? 3.770 3.559 -0.152 1.00 87.31 97 THR A N 1
ATOM 745 C CA . THR A 1 97 ? 3.084 3.113 1.071 1.00 87.31 97 THR A CA 1
ATOM 746 C C . THR A 1 97 ? 1.967 2.119 0.754 1.00 87.31 97 THR A C 1
ATOM 748 O O . THR A 1 97 ? 1.875 1.075 1.393 1.00 87.31 97 THR A O 1
ATOM 751 N N 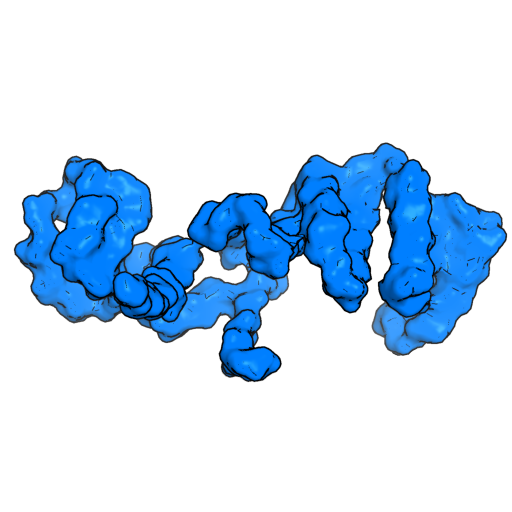. LEU A 1 98 ? 1.165 2.383 -0.280 1.00 82.81 98 LEU A N 1
ATOM 752 C CA . LEU A 1 98 ? 0.059 1.504 -0.663 1.00 82.81 98 LEU A CA 1
ATOM 753 C C . LEU A 1 98 ? 0.499 0.166 -1.239 1.00 82.81 98 LEU A C 1
ATOM 755 O O . LEU A 1 98 ? -0.090 -0.859 -0.908 1.00 82.81 98 LEU A O 1
ATOM 759 N N . GLU A 1 99 ? 1.521 0.152 -2.100 1.00 84.19 99 GLU A N 1
ATOM 760 C CA . GLU A 1 99 ? 2.033 -1.118 -2.624 1.00 84.19 99 GLU A CA 1
ATOM 761 C C . GLU A 1 99 ? 2.646 -1.963 -1.500 1.00 84.19 99 GLU A C 1
ATOM 763 O O . GLU A 1 99 ? 2.449 -3.175 -1.494 1.00 84.19 99 GLU A O 1
ATOM 768 N N . TRP A 1 100 ? 3.344 -1.336 -0.544 1.00 91.69 100 TRP A N 1
ATOM 769 C CA . TRP A 1 100 ? 3.863 -2.025 0.638 1.00 91.69 100 TRP A CA 1
ATOM 770 C C . TRP A 1 100 ? 2.729 -2.611 1.479 1.00 91.69 100 TRP A C 1
ATOM 772 O O . TRP A 1 100 ? 2.709 -3.822 1.657 1.00 91.69 100 TRP A O 1
ATOM 782 N N . ALA A 1 101 ? 1.745 -1.805 1.890 1.00 85.94 101 ALA A N 1
ATOM 783 C CA . ALA A 1 101 ? 0.638 -2.277 2.722 1.00 85.94 101 ALA A CA 1
ATOM 784 C C . ALA A 1 101 ? -0.150 -3.412 2.047 1.00 85.94 101 ALA A C 1
ATOM 786 O O . ALA A 1 101 ? -0.455 -4.425 2.670 1.00 85.94 101 ALA A O 1
ATOM 787 N N . TRP A 1 102 ? -0.415 -3.292 0.742 1.00 80.50 102 TRP A N 1
ATOM 788 C CA . TRP A 1 102 ? -1.064 -4.346 -0.038 1.00 80.50 102 TRP A CA 1
ATOM 789 C C . TRP A 1 102 ? -0.257 -5.651 -0.056 1.00 80.50 102 TRP A C 1
ATOM 791 O O . TRP A 1 102 ? -0.823 -6.738 0.044 1.00 80.50 102 TRP A O 1
ATOM 801 N N . LEU A 1 103 ? 1.066 -5.564 -0.202 1.00 82.62 103 LEU A N 1
ATOM 802 C CA . LEU A 1 103 ? 1.936 -6.737 -0.216 1.00 82.62 103 LEU A CA 1
ATOM 803 C C . LEU A 1 103 ? 2.129 -7.352 1.164 1.00 82.62 103 LEU A C 1
ATOM 805 O O . LEU A 1 103 ? 2.221 -8.571 1.235 1.00 82.62 103 LEU A O 1
ATOM 809 N N . THR A 1 104 ? 2.150 -6.547 2.225 1.00 85.25 104 THR A N 1
ATOM 810 C CA . THR A 1 104 ? 2.160 -7.033 3.607 1.00 85.25 104 THR A CA 1
ATOM 811 C C . THR A 1 104 ? 0.914 -7.877 3.874 1.00 85.25 104 THR A C 1
ATOM 813 O O . THR A 1 104 ? 1.035 -9.006 4.337 1.00 85.25 104 THR A O 1
ATOM 816 N N . LEU A 1 105 ? -0.265 -7.400 3.446 1.00 79.75 105 LEU A N 1
ATOM 817 C CA . LEU A 1 105 ? -1.515 -8.163 3.536 1.00 79.75 105 LEU A CA 1
ATOM 818 C C . LEU A 1 105 ? -1.480 -9.459 2.727 1.00 79.75 105 LEU A C 1
ATOM 820 O O . LEU A 1 105 ? -1.841 -10.510 3.240 1.00 79.75 105 LEU A O 1
ATOM 824 N N . LEU A 1 106 ? -1.053 -9.399 1.461 1.00 75.62 106 LEU A N 1
ATOM 825 C CA . LEU A 1 106 ? -0.997 -10.592 0.610 1.00 75.62 106 LEU A CA 1
ATOM 826 C C . LEU A 1 106 ? 0.023 -11.627 1.089 1.00 75.62 106 LEU A C 1
ATOM 828 O O . LEU A 1 106 ? -0.137 -12.807 0.792 1.00 75.62 106 LEU A O 1
ATOM 832 N N . ALA A 1 107 ? 1.100 -11.180 1.731 1.00 76.38 107 ALA A N 1
ATOM 833 C CA . ALA A 1 107 ? 2.138 -12.054 2.253 1.00 76.38 107 ALA A CA 1
ATOM 834 C C . ALA A 1 107 ? 1.823 -12.580 3.662 1.00 76.38 107 ALA A C 1
ATOM 836 O O . ALA A 1 107 ? 2.573 -13.431 4.129 1.00 76.38 107 ALA A O 1
ATOM 837 N N . GLU A 1 108 ? 0.744 -12.102 4.298 1.00 78.56 108 GLU A N 1
ATOM 838 C CA . GLU A 1 108 ? 0.397 -12.399 5.696 1.00 78.56 108 GLU A CA 1
ATOM 839 C C . GLU A 1 108 ? 1.557 -12.071 6.659 1.00 78.56 108 GLU A C 1
ATOM 841 O O . GLU A 1 108 ? 1.851 -12.815 7.591 1.00 78.56 108 GLU A O 1
ATOM 846 N N . GLU A 1 109 ? 2.249 -10.957 6.401 1.00 78.50 109 GLU A N 1
ATOM 847 C CA . GLU A 1 109 ? 3.391 -10.482 7.192 1.00 78.50 109 GLU A CA 1
ATOM 848 C C . GLU A 1 109 ? 2.973 -9.308 8.099 1.00 78.50 109 GLU A C 1
ATOM 850 O O . GLU A 1 109 ? 1.923 -8.697 7.912 1.00 78.50 109 GLU A O 1
ATOM 855 N N . GLU A 1 110 ? 3.815 -8.966 9.074 1.00 80.00 110 GLU A N 1
ATOM 856 C CA . GLU A 1 110 ? 3.617 -7.818 9.971 1.00 80.00 110 GLU A CA 1
ATOM 857 C C . GLU A 1 110 ? 3.823 -6.456 9.257 1.00 80.00 110 GLU A C 1
ATOM 859 O O . GLU A 1 110 ? 4.647 -6.354 8.335 1.00 80.00 110 GLU A O 1
ATOM 864 N N . PRO A 1 111 ? 3.160 -5.369 9.707 1.00 78.25 111 PRO A N 1
ATOM 865 C CA . PRO A 1 111 ? 2.240 -5.308 10.848 1.00 78.25 111 PRO A CA 1
ATOM 866 C C . PRO A 1 111 ? 0.823 -5.806 10.494 1.00 78.25 111 PRO A C 1
ATOM 868 O O . PRO A 1 111 ? 0.482 -5.882 9.308 1.00 78.25 111 PRO A O 1
ATOM 871 N N . PRO A 1 112 ? -0.023 -6.153 11.485 1.00 73.81 112 PRO A N 1
ATOM 872 C CA . PRO A 1 112 ? -1.360 -6.666 11.227 1.00 73.81 112 PRO A CA 1
ATOM 873 C C . PRO A 1 112 ? -2.227 -5.617 10.521 1.00 73.81 112 PRO A C 1
ATOM 875 O O . PRO A 1 112 ? -1.969 -4.413 10.553 1.00 73.81 112 PRO A O 1
ATOM 878 N N . LEU A 1 113 ? -3.313 -6.076 9.899 1.00 67.75 113 LEU A N 1
ATOM 879 C CA . LEU A 1 113 ? -4.219 -5.224 9.126 1.00 67.75 113 LEU A CA 1
ATOM 880 C C . LEU A 1 113 ? -4.685 -3.936 9.845 1.00 67.75 113 LEU A C 1
ATOM 882 O O . LEU A 1 113 ? -4.702 -2.905 9.176 1.00 67.75 113 LEU A O 1
ATOM 886 N N . PRO A 1 114 ? -5.015 -3.920 11.153 1.00 68.31 114 PRO A N 1
ATOM 887 C CA . PRO A 1 114 ? -5.387 -2.682 11.845 1.00 68.31 114 PRO A CA 1
ATOM 888 C C . PRO A 1 114 ? -4.287 -1.611 11.780 1.00 68.31 114 PRO A C 1
ATOM 890 O O . PRO A 1 114 ? -4.547 -0.462 11.430 1.00 68.31 114 PRO A O 1
ATOM 893 N N . ASP A 1 115 ? -3.036 -2.006 12.001 1.00 75.19 115 ASP A N 1
ATOM 894 C CA . ASP A 1 115 ? -1.883 -1.107 11.950 1.00 75.19 115 ASP A CA 1
ATOM 895 C C . ASP A 1 115 ? -1.620 -0.619 10.519 1.00 75.19 115 ASP A C 1
ATOM 897 O O . ASP A 1 115 ? -1.373 0.568 10.291 1.00 75.19 115 ASP A O 1
ATOM 901 N N . LEU A 1 116 ? -1.757 -1.509 9.530 1.00 76.88 116 LEU A N 1
ATOM 902 C CA . LEU A 1 116 ? -1.665 -1.140 8.116 1.00 76.88 116 LEU A CA 1
ATOM 903 C C . LEU A 1 116 ? -2.734 -0.121 7.716 1.00 76.88 116 LEU A C 1
ATOM 905 O O . LEU A 1 116 ? -2.438 0.793 6.945 1.00 76.88 116 LEU A O 1
ATOM 909 N N . LEU A 1 117 ? -3.961 -0.257 8.231 1.00 69.62 117 LEU A N 1
ATOM 910 C CA . LEU A 1 117 ? -5.050 0.682 7.966 1.00 69.62 117 LEU A CA 1
ATOM 911 C C . LEU A 1 117 ? -4.730 2.079 8.501 1.00 69.62 117 LEU A C 1
ATOM 913 O O . LEU A 1 117 ? -4.910 3.045 7.756 1.00 69.62 117 LEU A O 1
ATOM 917 N N . ARG A 1 118 ? -4.169 2.189 9.713 1.00 75.75 118 ARG A N 1
ATOM 918 C CA . ARG A 1 118 ? -3.715 3.478 10.271 1.00 75.75 118 ARG A CA 1
ATOM 919 C C . ARG A 1 118 ? -2.647 4.141 9.406 1.00 75.75 118 ARG A C 1
ATOM 921 O O . ARG A 1 118 ? -2.642 5.359 9.252 1.00 75.75 118 ARG A O 1
ATOM 928 N N . GLU A 1 119 ? -1.753 3.357 8.804 1.00 77.38 119 GLU A N 1
ATOM 929 C CA . GLU A 1 119 ? -0.706 3.897 7.929 1.00 77.38 119 GLU A CA 1
ATOM 930 C C . GLU A 1 119 ? -1.226 4.386 6.567 1.00 77.38 119 GLU A C 1
ATOM 932 O O . GLU A 1 119 ? -0.692 5.350 6.012 1.00 77.38 119 GLU A O 1
ATOM 937 N N . VAL A 1 120 ? -2.248 3.736 6.000 1.00 77.56 120 VAL A N 1
ATOM 938 C CA . VAL A 1 120 ? -2.792 4.105 4.677 1.00 77.56 120 VAL A CA 1
ATOM 939 C C . VAL A 1 120 ? -3.942 5.103 4.751 1.00 77.56 120 VAL A C 1
ATOM 941 O O . VAL A 1 120 ? -4.275 5.726 3.743 1.00 77.56 120 VAL A O 1
ATOM 944 N N . GLU A 1 121 ? -4.548 5.280 5.919 1.00 70.88 121 GLU A N 1
ATOM 945 C CA . GLU A 1 121 ? -5.685 6.170 6.123 1.00 70.88 121 GLU A CA 1
ATOM 946 C C . GLU A 1 121 ? -5.433 7.628 5.721 1.00 70.88 121 GLU A C 1
ATOM 948 O O . GLU A 1 121 ? -6.243 8.157 4.951 1.00 70.88 121 GLU A O 1
ATOM 953 N N . PRO A 1 122 ? -4.312 8.273 6.101 1.00 73.25 122 PRO A N 1
ATOM 954 C CA . PRO A 1 122 ? -4.027 9.641 5.669 1.00 73.25 122 PRO A CA 1
ATOM 955 C C . PRO A 1 122 ? -4.027 9.797 4.142 1.00 73.25 122 PRO A C 1
ATOM 957 O O . PRO A 1 122 ? -4.411 10.839 3.615 1.00 73.25 122 PRO A O 1
ATOM 960 N N . LEU A 1 123 ? -3.668 8.735 3.414 1.00 70.62 123 LEU A N 1
ATOM 961 C CA . LEU A 1 123 ? -3.620 8.727 1.952 1.00 70.62 123 LEU A CA 1
ATOM 962 C C . LEU A 1 123 ? -5.015 8.677 1.318 1.00 70.62 123 LEU A C 1
ATOM 964 O O . LEU A 1 123 ? -5.184 9.088 0.171 1.00 70.62 123 LEU A O 1
ATOM 968 N N . ALA A 1 124 ? -6.029 8.185 2.035 1.00 61.72 124 ALA A N 1
ATOM 969 C CA . ALA A 1 124 ? -7.420 8.232 1.580 1.00 61.72 124 ALA A CA 1
ATOM 970 C C . ALA A 1 124 ? -8.014 9.649 1.669 1.00 61.72 124 ALA A C 1
ATOM 972 O O . ALA A 1 124 ? -9.065 9.913 1.078 1.00 61.72 124 ALA A O 1
ATOM 973 N N . LEU A 1 125 ? -7.345 10.549 2.397 1.00 58.25 125 LEU A N 1
ATOM 974 C CA . LEU A 1 125 ? -7.725 11.949 2.569 1.00 58.25 125 LEU A CA 1
ATOM 975 C C . LEU A 1 125 ? -7.053 12.869 1.533 1.00 58.25 125 LEU A C 1
ATOM 977 O O . LEU A 1 125 ? -7.490 14.009 1.375 1.00 58.25 125 LEU A O 1
ATOM 981 N N . GLU A 1 126 ? -6.023 12.398 0.816 1.00 60.22 126 GLU A N 1
ATOM 982 C CA . GLU A 1 126 ? -5.312 13.207 -0.178 1.00 60.22 126 GLU A CA 1
ATOM 983 C C . GLU A 1 126 ? -6.175 13.474 -1.433 1.00 60.22 126 GLU A C 1
ATOM 985 O O . GLU A 1 126 ? -6.685 12.537 -2.060 1.00 60.22 126 GLU A O 1
ATOM 990 N N . PRO A 1 127 ? -6.321 14.743 -1.864 1.00 46.28 127 PRO A N 1
ATOM 991 C CA . PRO A 1 127 ? -6.998 15.082 -3.110 1.00 46.28 127 PRO A CA 1
ATOM 992 C C . PRO A 1 127 ? -6.157 14.636 -4.320 1.00 46.28 127 PRO A C 1
ATOM 994 O O . PRO A 1 127 ? -5.096 15.180 -4.615 1.00 46.28 127 PRO A O 1
ATOM 997 N N . GLY A 1 128 ? -6.653 13.638 -5.049 1.00 53.72 128 GLY A N 1
ATOM 998 C CA . GLY A 1 128 ? -6.038 13.071 -6.252 1.00 53.72 128 GLY A CA 1
ATOM 999 C C . GLY A 1 128 ? -6.944 11.996 -6.862 1.00 53.72 128 GLY A C 1
ATOM 1000 O O . GLY A 1 128 ? -8.075 11.841 -6.402 1.00 53.72 128 GLY A O 1
ATOM 1001 N N . PRO A 1 129 ? -6.494 11.198 -7.854 1.00 47.50 129 PRO A N 1
ATOM 1002 C CA . PRO A 1 129 ? -7.288 10.076 -8.371 1.00 47.50 129 PRO A CA 1
ATOM 1003 C C . PRO A 1 129 ? -7.637 9.011 -7.311 1.00 47.50 129 PRO A C 1
ATOM 1005 O O . PRO A 1 129 ? -8.406 8.106 -7.625 1.00 47.50 129 PRO A O 1
ATOM 1008 N N . GLY A 1 130 ? -7.136 9.176 -6.077 1.00 49.91 130 GLY A N 1
ATOM 1009 C CA . GLY A 1 130 ? -7.665 8.604 -4.848 1.00 49.91 130 GLY A CA 1
ATOM 1010 C C . GLY A 1 130 ? -7.409 7.112 -4.721 1.00 49.91 130 GLY A C 1
ATOM 1011 O O . GLY A 1 130 ? -7.423 6.360 -5.693 1.00 49.91 130 GLY A O 1
ATOM 1012 N N . LEU A 1 131 ? -7.196 6.657 -3.494 1.00 53.59 131 LEU A N 1
ATOM 1013 C CA . LEU A 1 131 ? -7.377 5.251 -3.173 1.00 53.59 131 LEU A CA 1
ATOM 1014 C C . LEU A 1 131 ? -8.766 4.809 -3.638 1.00 53.59 131 LEU A C 1
ATOM 1016 O O . LEU A 1 131 ? -9.789 5.380 -3.250 1.00 53.59 131 LEU A O 1
ATOM 1020 N N . ARG A 1 132 ? -8.784 3.818 -4.526 1.00 52.94 132 ARG A N 1
ATOM 1021 C CA . ARG A 1 132 ? -9.997 3.134 -4.952 1.00 52.94 132 ARG A CA 1
ATOM 1022 C C . ARG A 1 132 ? -9.992 1.788 -4.260 1.00 52.94 132 ARG A C 1
ATOM 1024 O O . ARG A 1 132 ? -9.080 0.994 -4.484 1.00 52.94 132 ARG A O 1
ATOM 1031 N N . VAL A 1 133 ? -10.973 1.548 -3.400 1.00 57.66 133 VAL A N 1
ATOM 1032 C CA . VAL A 1 133 ? -11.170 0.220 -2.820 1.00 57.66 133 VAL A CA 1
ATOM 1033 C C . VAL A 1 133 ? -12.041 -0.579 -3.774 1.00 57.66 133 VAL A C 1
ATOM 1035 O O . VAL A 1 133 ? -13.081 -0.111 -4.238 1.00 57.66 133 VAL A O 1
ATOM 1038 N N . ALA A 1 134 ? -11.569 -1.783 -4.073 1.00 54.94 134 ALA A N 1
ATOM 1039 C CA . ALA A 1 134 ? -12.292 -2.808 -4.794 1.00 54.94 134 ALA A CA 1
ATOM 1040 C C . ALA A 1 134 ? -12.641 -3.913 -3.795 1.00 54.94 134 ALA A C 1
ATOM 1042 O O . ALA A 1 134 ? -11.748 -4.555 -3.244 1.00 54.94 134 ALA A O 1
ATOM 1043 N N . PHE A 1 135 ? -13.929 -4.130 -3.555 1.00 55.12 135 PHE A N 1
ATOM 1044 C CA . PHE A 1 135 ? -14.386 -5.224 -2.707 1.00 55.12 135 PHE A CA 1
ATOM 1045 C C . PHE A 1 135 ? -14.571 -6.480 -3.542 1.00 55.12 135 PHE A C 1
ATOM 1047 O O . PHE A 1 135 ? -15.299 -6.477 -4.540 1.00 55.12 135 PHE A O 1
ATOM 1054 N N . LEU A 1 136 ? -13.909 -7.552 -3.116 1.00 50.16 136 LEU A N 1
ATOM 1055 C CA . LEU A 1 136 ? -13.951 -8.850 -3.768 1.00 50.16 136 LEU A CA 1
ATOM 1056 C C . LEU A 1 136 ? -14.628 -9.863 -2.844 1.00 50.16 136 LEU A C 1
ATOM 1058 O O . LEU A 1 136 ? -14.236 -9.999 -1.689 1.00 50.16 136 LEU A O 1
ATOM 1062 N N . GLN A 1 137 ? -15.601 -10.612 -3.361 1.00 45.16 137 GLN A N 1
ATOM 1063 C CA . GLN A 1 137 ? -16.170 -11.779 -2.679 1.00 45.16 137 GLN A CA 1
ATOM 1064 C C . GLN A 1 137 ? -16.096 -12.977 -3.619 1.00 45.16 137 GLN A C 1
ATOM 1066 O O . GLN A 1 137 ? -16.552 -12.905 -4.761 1.00 45.16 137 GLN A O 1
ATOM 1071 N N . GLY A 1 138 ? -15.463 -14.066 -3.173 1.00 41.53 138 GLY A N 1
ATOM 1072 C CA . GLY A 1 138 ? -15.263 -15.257 -4.009 1.00 41.53 138 GLY A CA 1
ATOM 1073 C C . GLY A 1 138 ? -14.551 -14.957 -5.338 1.00 41.53 138 GLY A C 1
ATOM 1074 O O . GLY A 1 138 ? -14.889 -15.540 -6.364 1.00 41.53 138 GLY A O 1
ATOM 1075 N N . GLY A 1 139 ? -13.628 -13.986 -5.348 1.00 42.69 139 GLY A N 1
ATOM 1076 C CA . GLY A 1 139 ? -12.889 -13.569 -6.546 1.00 42.69 139 GLY A CA 1
ATOM 1077 C C . GLY A 1 139 ? -13.662 -12.680 -7.531 1.00 42.69 139 GLY A C 1
ATOM 1078 O O . GLY A 1 139 ? -13.124 -12.342 -8.584 1.00 42.69 139 GLY A O 1
ATOM 1079 N N . ARG A 1 140 ? -14.901 -12.273 -7.219 1.00 41.84 140 ARG A N 1
ATOM 1080 C CA . ARG A 1 140 ? -15.695 -11.349 -8.045 1.00 41.84 140 ARG A CA 1
ATOM 1081 C C . ARG A 1 140 ? -15.667 -9.937 -7.481 1.00 41.84 140 ARG A C 1
ATOM 1083 O O . ARG A 1 140 ? -15.848 -9.757 -6.280 1.00 41.84 140 ARG A O 1
ATOM 1090 N N . LEU A 1 141 ? -15.497 -8.950 -8.362 1.00 51.78 141 LEU A N 1
ATOM 1091 C CA . LEU A 1 141 ? -15.635 -7.534 -8.029 1.00 51.78 141 LEU A CA 1
ATOM 1092 C C . LEU A 1 141 ? -17.094 -7.229 -7.706 1.00 51.78 141 LEU A C 1
ATOM 1094 O O . LEU A 1 141 ? -17.937 -7.214 -8.598 1.00 51.78 141 LEU A O 1
ATOM 1098 N N . LEU A 1 142 ? -17.375 -7.001 -6.427 1.00 54.81 142 LEU A N 1
ATOM 1099 C CA . LEU A 1 142 ? -18.690 -6.572 -5.969 1.00 54.81 142 LEU A CA 1
ATOM 1100 C C . LEU A 1 142 ? -18.879 -5.078 -6.201 1.00 54.81 142 LEU A C 1
ATOM 1102 O O . LEU A 1 142 ? -19.942 -4.645 -6.639 1.00 54.81 142 LEU A O 1
ATOM 1106 N N . ARG A 1 143 ? -17.849 -4.283 -5.889 1.00 59.91 143 ARG A N 1
ATOM 1107 C CA . ARG A 1 143 ? -17.916 -2.829 -6.012 1.00 59.91 143 ARG A CA 1
ATOM 1108 C C . ARG A 1 143 ? -16.539 -2.190 -6.043 1.00 59.91 143 ARG A C 1
ATOM 1110 O O . ARG A 1 143 ? -15.622 -2.669 -5.382 1.00 59.91 143 ARG A O 1
ATOM 1117 N N . GLU A 1 144 ? -16.427 -1.089 -6.776 1.00 58.72 144 GLU A N 1
ATOM 1118 C CA . GLU A 1 144 ? -15.223 -0.267 -6.872 1.00 58.72 144 GLU A CA 1
ATOM 1119 C C . GLU A 1 144 ? -15.601 1.214 -6.817 1.00 58.72 144 GLU A C 1
ATOM 1121 O O . GLU A 1 144 ? -16.599 1.637 -7.402 1.00 58.72 144 GLU A O 1
ATOM 1126 N N . GLY A 1 145 ? -14.807 2.016 -6.119 1.00 60.53 145 GLY A N 1
ATOM 1127 C CA . GLY A 1 145 ? -15.062 3.441 -5.971 1.00 60.53 145 GLY A CA 1
ATOM 1128 C C . GLY A 1 145 ? -14.057 4.096 -5.033 1.00 60.53 145 GLY A C 1
ATOM 1129 O O . GLY A 1 145 ? -13.209 3.406 -4.464 1.00 60.53 145 GLY A O 1
ATOM 1130 N N . PRO A 1 146 ? -14.125 5.427 -4.871 1.00 58.50 146 PRO A N 1
ATOM 1131 C CA . PRO A 1 146 ? -13.305 6.131 -3.893 1.00 58.50 146 PRO A CA 1
ATOM 1132 C C . PRO A 1 146 ? -13.514 5.517 -2.506 1.00 58.50 146 PRO A C 1
ATOM 1134 O O . PRO A 1 146 ? -14.655 5.423 -2.047 1.00 58.50 146 PRO A O 1
ATOM 1137 N N . THR A 1 147 ? -12.425 5.110 -1.848 1.00 57.72 147 THR A N 1
ATOM 1138 C CA . THR A 1 147 ? -12.441 4.374 -0.569 1.00 57.72 147 THR A CA 1
ATOM 1139 C C . THR A 1 147 ? -13.400 4.988 0.442 1.00 57.72 147 THR A C 1
ATOM 1141 O O . THR A 1 147 ? -14.270 4.312 0.983 1.00 57.72 147 THR A O 1
ATOM 1144 N N . ARG A 1 148 ? -13.303 6.307 0.621 1.00 56.28 148 ARG A N 1
ATOM 1145 C CA . ARG A 1 148 ? -14.085 7.066 1.598 1.00 56.28 148 ARG A CA 1
ATOM 1146 C C . ARG A 1 148 ? -15.584 7.095 1.291 1.00 56.28 148 ARG A C 1
ATOM 1148 O O . ARG A 1 148 ? -16.395 7.059 2.207 1.00 56.28 148 ARG A O 1
ATOM 1155 N N . ALA A 1 149 ? -15.959 7.144 0.014 1.00 60.69 149 ALA A N 1
ATOM 1156 C CA . ALA A 1 149 ? -17.361 7.169 -0.398 1.00 60.69 149 ALA A CA 1
ATOM 1157 C C . ALA A 1 149 ? -18.028 5.804 -0.181 1.00 60.69 149 ALA A C 1
ATOM 1159 O O . ALA A 1 149 ? -19.111 5.733 0.393 1.00 60.69 149 ALA A O 1
ATOM 1160 N N . LEU A 1 150 ? -17.353 4.723 -0.584 1.00 61.28 150 LEU A N 1
ATOM 1161 C CA . LEU A 1 150 ? -17.880 3.367 -0.424 1.00 61.28 150 LEU A CA 1
ATOM 1162 C C . LEU A 1 150 ? -17.971 2.940 1.040 1.00 61.28 150 LEU A C 1
ATOM 1164 O O . LEU A 1 150 ? -18.958 2.329 1.439 1.00 61.28 150 LEU A O 1
ATOM 1168 N N . LEU A 1 151 ? -16.966 3.280 1.847 1.00 59.09 151 LEU A N 1
ATOM 1169 C CA . LEU A 1 151 ? -16.969 2.935 3.265 1.00 59.09 151 LEU A CA 1
ATOM 1170 C C . LEU A 1 151 ? -18.043 3.696 4.044 1.00 59.09 151 LEU A C 1
ATOM 1172 O O . LEU A 1 151 ? -18.691 3.086 4.886 1.00 59.09 151 LEU A O 1
ATOM 1176 N N . ARG A 1 152 ? -18.311 4.972 3.724 1.00 59.91 152 ARG A N 1
ATOM 1177 C CA . ARG A 1 152 ? -19.456 5.705 4.299 1.00 59.91 152 ARG A CA 1
ATOM 1178 C C . ARG A 1 152 ? -20.788 5.067 3.956 1.00 59.91 152 ARG A C 1
ATOM 1180 O O . ARG A 1 152 ? -21.648 4.944 4.814 1.00 59.91 152 ARG A O 1
ATOM 1187 N N . GLU A 1 153 ? -20.965 4.675 2.702 1.00 63.75 153 GLU A N 1
ATOM 1188 C CA . GLU A 1 153 ? -22.214 4.059 2.267 1.00 63.75 153 GLU A CA 1
ATOM 1189 C C . GLU A 1 153 ? -22.503 2.757 3.026 1.00 63.75 153 GLU A C 1
ATOM 1191 O O . GLU A 1 153 ? -23.652 2.468 3.343 1.00 63.75 153 GLU A O 1
ATOM 1196 N N . TRP A 1 154 ? -21.467 1.982 3.349 1.00 59.47 154 TRP A N 1
ATOM 1197 C CA . TRP A 1 154 ? -21.610 0.703 4.046 1.00 59.47 154 TRP A CA 1
ATOM 1198 C C . TRP A 1 154 ? -21.592 0.808 5.570 1.00 59.47 154 TRP A C 1
ATOM 1200 O O . TRP A 1 154 ? -22.279 0.040 6.240 1.00 59.47 154 TRP A O 1
ATOM 1210 N N . ALA A 1 155 ? -20.841 1.756 6.130 1.00 58.69 155 ALA A N 1
ATOM 1211 C CA . ALA A 1 155 ? -20.896 2.074 7.552 1.00 58.69 155 ALA A CA 1
ATOM 1212 C C . ALA A 1 155 ? -22.190 2.821 7.924 1.00 58.69 155 ALA A C 1
ATOM 1214 O O . ALA A 1 155 ? -22.609 2.792 9.076 1.00 58.69 155 ALA A O 1
ATOM 1215 N N . GLY A 1 156 ? -22.849 3.493 6.984 1.00 64.56 156 GLY A N 1
ATOM 1216 C CA . GLY A 1 156 ? -23.909 4.436 7.329 1.00 64.56 156 GLY A CA 1
ATOM 1217 C C . GLY A 1 156 ? -23.354 5.649 8.087 1.00 64.56 156 GLY A C 1
ATOM 1218 O O . GLY A 1 156 ? -22.191 6.022 7.932 1.00 64.56 156 GLY A O 1
ATOM 1219 N N . GLU A 1 157 ? -24.195 6.301 8.889 1.00 69.56 157 GLU A N 1
ATOM 1220 C CA . GLU A 1 157 ? -23.773 7.450 9.698 1.00 69.56 157 GLU A CA 1
ATOM 1221 C C . GLU A 1 157 ? -22.865 7.024 10.869 1.00 69.56 157 GLU A C 1
ATOM 1223 O O . GLU A 1 157 ? -22.956 5.906 11.376 1.00 69.56 157 GLU A O 1
ATOM 1228 N N . GLY A 1 158 ? -21.956 7.911 11.279 1.00 76.69 158 GLY A N 1
ATOM 1229 C CA . GLY A 1 158 ? -21.034 7.693 12.392 1.00 76.69 158 GLY A CA 1
ATOM 1230 C C . GLY A 1 158 ? -20.924 8.943 13.259 1.00 76.69 158 GLY A C 1
ATOM 1231 O O . GLY A 1 158 ? -21.019 10.069 12.759 1.00 76.69 158 GLY A O 1
ATOM 1232 N N . TYR A 1 159 ? -20.748 8.735 14.559 1.00 83.50 159 TYR A N 1
ATOM 1233 C CA . TYR A 1 159 ? -20.665 9.785 15.568 1.00 83.50 159 TYR A CA 1
ATOM 1234 C C . TYR A 1 159 ? -19.477 9.538 16.480 1.00 83.50 159 TYR A C 1
ATOM 1236 O O . TYR A 1 159 ? -19.280 8.420 16.953 1.00 83.50 159 TYR A O 1
ATOM 1244 N N . LEU A 1 160 ? -18.724 10.599 16.741 1.00 85.31 160 LEU A N 1
ATOM 1245 C CA . LEU A 1 160 ? -17.597 10.590 17.658 1.00 85.31 160 LEU A CA 1
ATOM 1246 C C . LEU A 1 160 ? -18.034 11.245 18.966 1.00 85.31 160 LEU A C 1
ATOM 1248 O O . LEU A 1 160 ? -18.533 12.374 18.970 1.00 85.31 160 LEU A O 1
ATOM 1252 N N . LEU A 1 161 ? -17.862 10.521 20.062 1.00 89.19 161 LEU A N 1
ATOM 1253 C CA . LEU A 1 161 ? -18.137 10.967 21.415 1.00 89.19 161 LEU A CA 1
ATOM 1254 C C . LEU A 1 161 ? -16.801 11.171 22.117 1.00 89.19 161 LEU A C 1
ATOM 1256 O O . LEU A 1 161 ? -16.027 10.224 22.256 1.00 89.19 161 LEU A O 1
ATOM 1260 N N . ARG A 1 162 ? -16.549 12.388 22.594 1.00 89.81 162 ARG A N 1
ATOM 1261 C CA . ARG A 1 162 ? -15.412 12.663 23.472 1.00 89.81 162 ARG A CA 1
ATOM 1262 C C . ARG A 1 162 ? -15.854 12.480 24.913 1.00 89.81 162 ARG A C 1
ATOM 1264 O O . ARG A 1 162 ? -16.752 13.179 25.384 1.00 89.81 162 ARG A O 1
ATOM 1271 N N . LEU A 1 163 ? -15.242 11.530 25.595 1.00 91.00 163 LEU A N 1
ATOM 1272 C CA . LEU A 1 163 ? -15.534 11.181 26.975 1.00 91.00 163 LEU A CA 1
ATOM 1273 C C . LEU A 1 163 ? -14.717 12.067 27.919 1.00 91.00 163 LEU A C 1
ATOM 1275 O O . LEU A 1 163 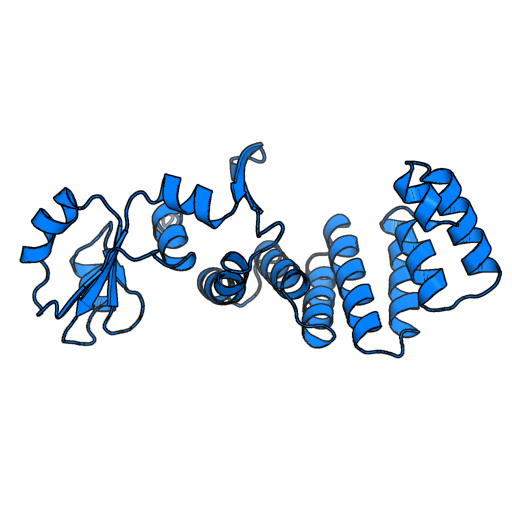? -13.614 12.503 27.590 1.00 91.00 163 LEU A O 1
ATOM 1279 N N . ALA A 1 164 ? -15.249 12.327 29.110 1.00 88.31 164 ALA A N 1
ATOM 1280 C CA . ALA A 1 164 ? -14.497 13.005 30.165 1.00 88.31 164 ALA A CA 1
ATOM 1281 C C . ALA A 1 164 ? -13.373 12.132 30.744 1.00 88.31 164 ALA A C 1
ATOM 1283 O O . ALA A 1 164 ? -12.391 12.651 31.273 1.00 88.31 164 ALA A O 1
ATOM 1284 N N . GLU A 1 165 ? -13.509 10.812 30.617 1.00 89.38 165 GLU A N 1
ATOM 1285 C CA . GLU A 1 165 ? -12.593 9.822 31.170 1.00 89.38 165 GLU A CA 1
ATOM 1286 C C . GLU A 1 165 ? -11.975 8.945 30.066 1.00 89.38 165 GLU A C 1
ATOM 1288 O O . GLU A 1 165 ? -12.658 8.598 29.097 1.00 89.38 165 GLU A O 1
ATOM 1293 N N . PRO A 1 166 ? -10.700 8.532 30.207 1.00 88.50 166 PRO A N 1
ATOM 1294 C CA . PRO A 1 166 ? -9.984 7.734 29.213 1.00 88.50 166 PRO A CA 1
ATOM 1295 C C . PRO A 1 166 ? -10.351 6.236 29.286 1.00 88.50 166 PRO A C 1
ATOM 1297 O O . PRO A 1 166 ? -9.483 5.388 29.497 1.00 88.50 166 PRO A O 1
ATOM 1300 N N . VAL A 1 167 ? -11.640 5.911 29.151 1.00 89.31 167 VAL A N 1
ATOM 1301 C CA . VAL A 1 167 ? -12.204 4.554 29.317 1.00 89.31 167 VAL A CA 1
ATOM 1302 C C . VAL A 1 167 ? -12.876 4.002 28.051 1.00 89.31 167 VAL A C 1
ATOM 1304 O O . VAL A 1 167 ? -13.650 3.047 28.125 1.00 89.31 167 VAL A O 1
ATOM 1307 N N . ALA A 1 168 ? -12.608 4.590 26.883 1.00 85.56 168 ALA A N 1
ATOM 1308 C CA . ALA A 1 168 ? -13.323 4.274 25.646 1.00 85.56 168 ALA A CA 1
ATOM 1309 C C . ALA A 1 168 ? -13.234 2.791 25.245 1.00 85.56 168 ALA A C 1
ATOM 1311 O O . ALA A 1 168 ? -14.246 2.220 24.853 1.00 85.56 168 ALA A O 1
ATOM 1312 N N . GLU A 1 169 ? -12.069 2.149 25.392 1.00 83.75 169 GLU A N 1
ATOM 1313 C CA . GLU A 1 169 ? -11.880 0.721 25.072 1.00 83.75 169 GLU A CA 1
ATOM 1314 C C . GLU A 1 169 ? -12.803 -0.187 25.897 1.00 83.75 169 GLU A C 1
ATOM 1316 O O . GLU A 1 169 ? -13.557 -0.980 25.334 1.00 83.75 169 GLU A O 1
ATOM 1321 N N . ALA A 1 170 ? -12.816 -0.010 27.222 1.00 85.50 170 ALA A N 1
ATOM 1322 C CA . ALA A 1 170 ? -13.664 -0.794 28.120 1.00 85.50 170 ALA A CA 1
ATOM 1323 C C . ALA A 1 170 ? -15.161 -0.546 27.865 1.00 85.50 170 ALA A C 1
ATOM 1325 O O . ALA A 1 170 ? -15.979 -1.463 27.956 1.00 85.50 170 ALA A O 1
ATOM 1326 N N . LEU A 1 171 ? -15.533 0.691 27.520 1.00 87.25 171 LEU A N 1
ATOM 1327 C CA . LEU A 1 171 ? -16.915 1.029 27.190 1.00 87.25 171 LEU A CA 1
ATOM 1328 C C . LEU A 1 171 ? -17.354 0.464 25.843 1.00 87.25 171 LEU A C 1
ATOM 1330 O O . LEU A 1 171 ? -18.485 -0.002 25.743 1.00 87.25 171 LEU A O 1
ATOM 1334 N N . ALA A 1 172 ? -16.493 0.470 24.825 1.00 84.94 172 ALA A N 1
ATOM 1335 C CA . ALA A 1 172 ? -16.807 -0.125 23.530 1.00 84.94 172 ALA A CA 1
ATOM 1336 C C . ALA A 1 172 ? -17.131 -1.619 23.673 1.00 84.94 172 ALA A C 1
ATOM 1338 O O . ALA A 1 172 ? -18.130 -2.089 23.129 1.00 84.94 172 ALA A O 1
ATOM 1339 N N . GLU A 1 173 ? -16.345 -2.343 24.474 1.00 83.06 173 GLU A N 1
ATOM 1340 C CA . GLU A 1 173 ? -16.594 -3.755 24.771 1.00 83.06 173 GLU A CA 1
ATOM 1341 C C . GLU A 1 173 ? -17.917 -3.958 25.532 1.00 83.06 173 GLU A C 1
ATOM 1343 O O . GLU A 1 173 ? -18.734 -4.795 25.144 1.00 83.06 173 GLU A O 1
ATOM 1348 N N . ALA A 1 174 ? -18.174 -3.152 26.568 1.00 85.06 174 ALA A N 1
ATOM 1349 C CA . ALA A 1 174 ? -19.377 -3.264 27.397 1.00 85.06 174 ALA A CA 1
ATOM 1350 C C . ALA A 1 174 ? -20.677 -2.882 26.662 1.00 85.06 174 ALA A C 1
ATOM 1352 O O . ALA A 1 174 ? -21.727 -3.486 26.891 1.00 85.06 174 ALA A O 1
ATOM 1353 N N . LEU A 1 175 ? -20.625 -1.873 25.790 1.00 85.44 175 LEU A N 1
ATOM 1354 C CA . LEU A 1 175 ? -21.775 -1.395 25.018 1.00 85.44 175 LEU A CA 1
ATOM 1355 C C . LEU A 1 175 ? -22.082 -2.298 23.814 1.00 85.44 175 LEU A C 1
ATOM 1357 O O . LEU A 1 175 ? -23.216 -2.313 23.323 1.00 85.44 175 LEU A O 1
ATOM 1361 N N . GLY A 1 176 ? -21.098 -3.084 23.375 1.00 79.81 176 GLY A N 1
ATOM 1362 C CA . GLY A 1 176 ? -21.271 -4.144 22.398 1.00 79.81 176 GLY A CA 1
ATOM 1363 C C . GLY A 1 176 ? -21.339 -3.658 20.944 1.00 79.81 176 GLY A C 1
ATOM 1364 O O . GLY A 1 176 ? -20.821 -2.596 20.594 1.00 79.81 176 GLY A O 1
ATOM 1365 N N . PRO A 1 177 ? -21.953 -4.449 20.042 1.00 72.75 177 PRO A N 1
ATOM 1366 C CA . PRO A 1 177 ? -21.879 -4.214 18.602 1.00 72.75 177 PRO A CA 1
ATOM 1367 C C . PRO A 1 177 ? -22.354 -2.815 18.187 1.00 72.75 177 PRO A C 1
ATOM 1369 O O . PRO A 1 177 ? -23.467 -2.410 18.514 1.00 72.75 177 PRO A O 1
ATOM 1372 N N . GLY A 1 178 ? -21.534 -2.114 17.399 1.00 74.62 178 GLY A N 1
ATOM 1373 C CA . GLY A 1 178 ? -21.814 -0.752 16.922 1.00 74.62 178 GLY A CA 1
ATOM 1374 C C . GLY A 1 178 ? -21.069 0.343 17.688 1.00 74.62 178 GLY A C 1
ATOM 1375 O O . GLY A 1 178 ? -20.995 1.467 17.190 1.00 74.62 178 GLY A O 1
ATOM 1376 N N . TRP A 1 179 ? -20.468 -0.002 18.829 1.00 83.19 179 TRP A N 1
ATOM 1377 C CA . TRP A 1 179 ? -19.562 0.851 19.588 1.00 83.19 179 TRP A CA 1
ATOM 1378 C C . TRP A 1 179 ? -18.119 0.413 19.379 1.00 83.19 179 TRP A C 1
ATOM 1380 O O . TRP A 1 179 ? -17.807 -0.775 19.426 1.00 83.19 179 TRP A O 1
ATOM 1390 N N . LEU A 1 180 ? -17.242 1.372 19.113 1.00 80.19 180 LEU A N 1
ATOM 1391 C CA . LEU A 1 180 ? -15.820 1.138 18.890 1.00 80.19 180 LEU A CA 1
ATOM 1392 C C . LEU A 1 180 ? -15.023 2.228 19.604 1.00 80.19 180 LEU A C 1
ATOM 1394 O O . LEU A 1 180 ? -15.487 3.358 19.711 1.00 80.19 180 LEU A O 1
ATOM 1398 N N . ALA A 1 181 ? -13.837 1.902 20.101 1.00 81.56 181 ALA A N 1
ATOM 1399 C CA . ALA A 1 181 ? -12.951 2.885 20.712 1.00 81.56 181 ALA A CA 1
ATOM 1400 C C . ALA A 1 181 ? -11.979 3.435 19.668 1.00 81.56 181 ALA A C 1
ATOM 1402 O O . ALA A 1 181 ? -11.402 2.670 18.899 1.00 81.56 181 ALA A O 1
ATOM 1403 N N . GLU A 1 182 ? -11.780 4.749 19.661 1.00 78.31 182 GLU A N 1
ATOM 1404 C CA . GLU A 1 182 ? -10.815 5.429 18.795 1.00 78.31 182 GLU A CA 1
ATOM 1405 C C . GLU A 1 182 ? -9.784 6.161 19.664 1.00 78.31 182 GLU A C 1
ATOM 1407 O O . GLU A 1 182 ? -9.776 7.378 19.796 1.00 78.31 182 GLU A O 1
ATOM 1412 N N . GLY A 1 183 ? -8.915 5.397 20.324 1.00 77.12 183 GLY A N 1
ATOM 1413 C CA . GLY A 1 183 ? -8.021 5.914 21.360 1.00 77.12 183 GLY A CA 1
ATOM 1414 C C . GLY A 1 183 ? -8.640 5.823 22.756 1.00 77.12 183 GLY A C 1
ATOM 1415 O O . GLY A 1 183 ? -9.568 5.054 22.993 1.00 77.12 183 GLY A O 1
ATOM 1416 N N . LYS A 1 184 ? -8.090 6.577 23.716 1.00 82.31 184 LYS A N 1
ATOM 1417 C CA . LYS A 1 184 ? -8.411 6.384 25.142 1.00 82.31 184 LYS A CA 1
ATOM 1418 C C . LYS A 1 184 ? -9.724 7.034 25.568 1.00 82.31 184 LYS A C 1
ATOM 1420 O O . LYS A 1 184 ? -10.444 6.473 26.383 1.00 82.31 184 LYS A O 1
ATOM 1425 N N . ASP A 1 185 ? -10.020 8.216 25.053 1.00 87.06 185 ASP A N 1
ATOM 1426 C CA . ASP A 1 185 ? -11.121 9.089 25.476 1.00 87.06 185 ASP A CA 1
ATOM 1427 C C . ASP A 1 185 ? -12.160 9.322 24.372 1.00 87.06 185 ASP A C 1
ATOM 1429 O O . ASP A 1 185 ? -13.102 10.083 24.569 1.00 87.06 185 ASP A O 1
ATOM 1433 N N . HIS A 1 186 ? -12.019 8.673 23.217 1.00 86.00 186 HIS A N 1
ATOM 1434 C CA . HIS A 1 186 ? -12.952 8.826 22.110 1.00 86.00 186 HIS A CA 1
ATOM 1435 C C . HIS A 1 186 ? -13.665 7.514 21.820 1.00 86.00 186 HIS A C 1
ATOM 1437 O O . HIS A 1 186 ? -13.049 6.474 21.581 1.00 86.00 186 HIS A O 1
ATOM 1443 N N . LEU A 1 187 ? -14.988 7.587 21.826 1.00 86.50 187 LEU A N 1
ATOM 1444 C CA . LEU A 1 187 ? -15.874 6.475 21.547 1.00 86.50 187 LEU A CA 1
ATOM 1445 C C . LEU A 1 187 ? -16.637 6.765 20.258 1.00 86.50 187 LEU A C 1
ATOM 1447 O O . LEU A 1 187 ? -17.215 7.835 20.084 1.00 86.50 187 LEU A O 1
ATOM 1451 N N . VAL A 1 188 ? -16.650 5.806 19.350 1.00 84.81 188 VAL A N 1
ATOM 1452 C CA . VAL A 1 188 ? -17.339 5.896 18.071 1.00 84.81 188 VAL A CA 1
ATOM 1453 C C . VAL A 1 188 ? -18.611 5.074 18.138 1.00 84.81 188 VAL A C 1
ATOM 1455 O O . VAL A 1 188 ? -18.580 3.882 18.446 1.00 84.81 188 VAL A O 1
ATOM 1458 N N . PHE A 1 189 ? -19.726 5.702 17.784 1.00 83.88 189 PHE A N 1
ATOM 1459 C CA . PHE A 1 189 ? -20.971 5.009 17.497 1.00 83.88 189 PHE A CA 1
ATOM 1460 C C . PHE A 1 189 ? -21.214 4.990 15.994 1.00 83.88 189 PHE A C 1
ATOM 1462 O O . PHE A 1 189 ? -21.293 6.042 15.354 1.00 83.88 189 PHE A O 1
ATOM 1469 N N . LEU A 1 190 ? -21.360 3.796 15.428 1.00 75.62 190 LEU A N 1
ATOM 1470 C CA . LEU A 1 190 ? -21.654 3.622 14.013 1.00 75.62 190 LEU A CA 1
ATOM 1471 C C . LEU A 1 190 ? -23.130 3.242 13.816 1.00 75.62 190 LEU A C 1
ATOM 1473 O O . LEU A 1 190 ? -23.520 2.083 13.969 1.00 75.62 190 LEU A O 1
ATOM 1477 N N . GLY A 1 191 ? -23.948 4.222 13.447 1.00 75.38 191 GLY A N 1
ATOM 1478 C CA . GLY A 1 191 ? -25.391 4.104 13.271 1.00 75.38 191 GLY A CA 1
ATOM 1479 C C . GLY A 1 191 ? -26.046 5.472 13.086 1.00 75.38 191 GLY A C 1
ATOM 1480 O O . GLY A 1 191 ? -25.386 6.504 13.150 1.00 75.38 191 GLY A O 1
ATOM 1481 N N . GLU A 1 192 ? -27.356 5.489 12.856 1.00 81.19 192 GLU A N 1
ATOM 1482 C CA . GLU A 1 192 ? -28.110 6.737 12.693 1.00 81.19 192 GLU A CA 1
ATOM 1483 C C . GLU A 1 192 ? -28.251 7.511 14.012 1.00 81.19 192 GLU A C 1
ATOM 1485 O O . GLU A 1 192 ? -28.258 6.929 15.103 1.00 81.19 192 GLU A O 1
ATOM 1490 N N . TRP A 1 193 ? -28.459 8.828 13.912 1.00 80.44 193 TRP A N 1
ATOM 1491 C CA . TRP A 1 193 ? -28.654 9.716 15.068 1.00 80.44 193 TRP A CA 1
ATOM 1492 C C . TRP A 1 193 ? -29.697 9.215 16.073 1.00 80.44 193 TRP A C 1
ATOM 1494 O O . TRP A 1 193 ? -29.518 9.353 17.282 1.00 80.44 193 TRP A O 1
ATOM 1504 N N . GLY A 1 194 ? -30.807 8.656 15.579 1.00 84.56 194 GLY A N 1
ATOM 1505 C CA . GLY A 1 194 ? -31.886 8.144 16.424 1.00 84.56 194 GLY A CA 1
ATOM 1506 C C . GLY A 1 194 ? -31.407 7.022 17.344 1.00 84.56 194 GLY A C 1
ATOM 1507 O O . GLY A 1 194 ? -31.625 7.089 18.551 1.00 84.56 194 GLY A O 1
ATOM 1508 N N . ALA A 1 195 ? -30.669 6.059 16.788 1.00 84.69 195 ALA A N 1
ATOM 1509 C CA . ALA A 1 195 ? -30.112 4.940 17.541 1.00 84.69 195 ALA A CA 1
ATOM 1510 C C . ALA A 1 195 ? -29.058 5.404 18.557 1.00 84.69 195 ALA A C 1
ATOM 1512 O O . ALA A 1 195 ? -29.015 4.892 19.675 1.00 84.69 195 ALA A O 1
ATOM 1513 N N . LEU A 1 196 ? -28.255 6.419 18.211 1.00 85.81 196 LEU A N 1
ATOM 1514 C CA . LEU A 1 196 ? -27.314 7.005 19.163 1.00 85.81 196 LEU A CA 1
ATOM 1515 C C . LEU A 1 196 ? -28.047 7.626 20.355 1.00 85.81 196 LEU A C 1
ATOM 1517 O O . LEU A 1 196 ? -27.683 7.357 21.496 1.00 85.81 196 LEU A O 1
ATOM 1521 N N . LYS A 1 197 ? -29.099 8.422 20.127 1.00 87.44 197 LYS A N 1
ATOM 1522 C CA . LYS A 1 197 ? -29.857 9.042 21.229 1.00 87.44 197 LYS A CA 1
ATOM 1523 C C . LYS A 1 197 ? -30.423 8.024 22.208 1.00 87.44 197 LYS A C 1
ATOM 1525 O O . LYS A 1 197 ? -30.423 8.280 23.406 1.00 87.44 197 LYS A O 1
ATOM 1530 N N . GLU A 1 198 ? -30.911 6.896 21.705 1.00 88.25 198 GLU A N 1
ATOM 1531 C CA . GLU A 1 198 ? -31.433 5.816 22.545 1.00 88.25 198 GLU A CA 1
ATOM 1532 C C . GLU A 1 198 ? -30.331 5.115 23.345 1.00 88.25 198 GLU A C 1
ATOM 1534 O O . GLU A 1 198 ? -30.578 4.608 24.440 1.00 88.25 198 GLU A O 1
ATOM 1539 N N . ALA A 1 199 ? -29.111 5.091 22.809 1.00 85.75 199 ALA A N 1
ATOM 1540 C CA . ALA A 1 199 ? -27.981 4.406 23.410 1.00 85.75 199 ALA A CA 1
ATOM 1541 C C . ALA A 1 199 ? -27.137 5.306 24.336 1.00 85.75 199 ALA A C 1
ATOM 1543 O O . ALA A 1 199 ? -26.519 4.788 25.262 1.00 85.75 199 ALA A O 1
ATOM 1544 N N . LEU A 1 200 ? -27.162 6.635 24.166 1.00 87.31 200 LEU A N 1
ATOM 1545 C CA . LEU A 1 200 ? -26.442 7.608 25.006 1.00 87.31 200 LEU A CA 1
ATOM 1546 C C . LEU A 1 200 ? -26.678 7.434 26.516 1.00 87.31 200 LEU A C 1
ATOM 1548 O O . LEU A 1 200 ? -25.697 7.461 27.254 1.00 87.31 200 LEU A O 1
ATOM 1552 N N . PRO A 1 201 ? -27.910 7.186 27.011 1.00 89.75 201 PRO A N 1
ATOM 1553 C CA . PRO A 1 201 ? -28.141 6.958 28.440 1.00 89.75 201 PRO A CA 1
ATOM 1554 C C . PRO A 1 201 ? -27.421 5.728 29.012 1.00 89.75 201 PRO A C 1
ATOM 1556 O O . PRO A 1 201 ? -27.355 5.576 30.227 1.00 89.75 201 PRO A O 1
ATOM 1559 N N . ARG A 1 202 ? -26.925 4.824 28.156 1.00 86.69 202 ARG A N 1
ATOM 1560 C CA . ARG A 1 202 ? -26.175 3.626 28.558 1.00 86.69 202 ARG A CA 1
ATOM 1561 C C . ARG A 1 202 ? -24.678 3.887 28.697 1.00 86.69 202 ARG A C 1
ATOM 1563 O O . ARG A 1 202 ? -23.984 3.016 29.206 1.00 86.69 202 ARG A O 1
ATOM 1570 N N . VAL A 1 203 ? -24.186 5.043 28.247 1.00 88.56 203 VAL A N 1
ATOM 1571 C CA . VAL A 1 203 ? -22.791 5.459 28.413 1.00 88.56 203 VAL A CA 1
ATOM 1572 C C . VAL A 1 203 ? -22.634 5.968 29.852 1.00 88.56 203 VAL A C 1
ATOM 1574 O O . VAL A 1 203 ? -23.181 7.017 30.182 1.00 88.56 203 VAL A O 1
ATOM 1577 N N . PRO A 1 204 ? -21.930 5.243 30.740 1.00 88.12 204 PRO A N 1
ATOM 1578 C CA . PRO A 1 204 ? -21.925 5.524 32.176 1.00 88.12 204 PRO A CA 1
ATOM 1579 C C . PRO A 1 204 ? -20.915 6.614 32.573 1.00 88.12 204 PRO A C 1
ATOM 1581 O O . PRO A 1 204 ? -20.553 6.716 33.741 1.00 88.12 204 PRO A O 1
ATOM 1584 N N . VAL A 1 205 ? -20.445 7.408 31.609 1.00 88.88 205 VAL A N 1
ATOM 1585 C CA . VAL A 1 205 ? -19.477 8.493 31.800 1.00 88.88 205 VAL A CA 1
ATOM 1586 C C . VAL A 1 205 ? -19.975 9.763 31.128 1.00 88.88 205 VAL A C 1
ATOM 1588 O O . VAL A 1 205 ? -20.776 9.715 30.192 1.00 88.88 205 VAL A O 1
ATOM 1591 N N . GLU A 1 206 ? -19.486 10.908 31.594 1.00 90.56 206 GLU A N 1
ATOM 1592 C CA . GLU A 1 206 ? -19.819 12.191 30.987 1.00 90.56 206 GLU A CA 1
ATOM 1593 C C . GLU A 1 206 ? -19.299 12.260 29.543 1.00 90.56 206 GLU A C 1
ATOM 1595 O O . GLU A 1 206 ? -18.123 12.010 29.260 1.00 90.56 206 GLU A O 1
ATOM 1600 N N . VAL A 1 207 ? -20.199 12.618 28.626 1.00 90.94 207 VAL A N 1
ATOM 1601 C CA . VAL A 1 207 ? -19.886 12.871 27.219 1.00 90.94 207 VAL A CA 1
ATOM 1602 C C . VAL A 1 207 ? -19.719 14.374 27.045 1.00 90.94 207 VAL A C 1
ATOM 1604 O O . VAL A 1 207 ? -20.688 15.128 27.108 1.00 90.94 207 VAL A O 1
ATOM 1607 N N . LEU A 1 208 ? -18.479 14.807 26.834 1.00 87.69 208 LEU A N 1
ATOM 1608 C CA . LEU A 1 208 ? -18.109 16.216 26.715 1.00 87.69 208 LEU A CA 1
ATOM 1609 C C . LEU A 1 208 ? -18.483 16.805 25.356 1.00 87.69 208 LEU A C 1
ATOM 1611 O O . LEU A 1 208 ? -18.746 18.000 25.238 1.00 87.69 208 LEU A O 1
ATOM 1615 N N . GLU A 1 209 ? -18.457 15.978 24.316 1.00 88.00 209 GLU A N 1
ATOM 1616 C CA . GLU A 1 209 ? -18.743 16.403 22.955 1.00 88.00 209 GLU A CA 1
ATOM 1617 C C . GLU A 1 209 ? -19.324 15.246 22.153 1.00 88.00 209 GLU A C 1
ATOM 1619 O O . GLU A 1 209 ? -18.864 14.111 22.266 1.00 88.00 209 GLU A O 1
ATOM 1624 N N . ILE A 1 210 ? -20.314 15.557 21.318 1.00 87.88 210 ILE A N 1
ATOM 1625 C CA . ILE A 1 210 ? -20.809 14.655 20.283 1.00 87.88 210 ILE A CA 1
ATOM 1626 C C . ILE A 1 210 ? -20.666 15.384 18.960 1.00 87.88 210 ILE A C 1
ATOM 1628 O O . ILE A 1 210 ? -21.334 16.393 18.725 1.00 87.88 210 ILE A O 1
ATOM 1632 N N . SER A 1 211 ? -19.813 14.866 18.086 1.00 79.81 211 SER A N 1
ATOM 1633 C CA . SER A 1 211 ? -19.639 15.407 16.746 1.00 79.81 211 SER A CA 1
ATOM 1634 C C . SER A 1 211 ? -20.057 14.382 15.703 1.00 79.81 211 SER A C 1
ATOM 1636 O O . SER A 1 211 ? -19.900 13.166 15.856 1.00 79.81 211 SER A O 1
ATOM 1638 N N . ARG A 1 212 ? -20.621 14.887 14.603 1.00 74.81 212 ARG A N 1
ATOM 1639 C CA . ARG A 1 212 ? -20.791 14.086 13.395 1.00 74.81 212 ARG A CA 1
ATOM 1640 C C . ARG A 1 212 ? -19.418 13.967 12.736 1.00 74.81 212 ARG A C 1
ATOM 1642 O O . ARG A 1 212 ? -19.027 14.830 11.954 1.00 74.81 212 ARG A O 1
ATOM 1649 N N . GLY A 1 213 ? -18.679 12.942 13.134 1.00 63.25 213 GLY A N 1
ATOM 1650 C CA . GLY A 1 213 ? -17.328 12.662 12.667 1.00 63.25 213 GLY A CA 1
ATOM 1651 C C . GLY A 1 213 ? -17.316 11.671 11.512 1.00 63.25 213 GLY A C 1
ATOM 1652 O O . GLY A 1 213 ? -18.253 10.898 11.315 1.00 63.25 213 GLY A O 1
ATOM 1653 N N . GLU A 1 214 ? -16.239 11.692 10.737 1.00 61.75 214 GLU A N 1
ATOM 1654 C CA . GLU A 1 214 ? -15.940 10.589 9.835 1.00 61.75 214 GLU A CA 1
ATOM 1655 C C . GLU A 1 214 ? -15.111 9.564 10.614 1.00 61.75 214 GLU A C 1
ATOM 1657 O O . GLU A 1 214 ? -13.972 9.889 10.941 1.00 61.75 214 GLU A O 1
ATOM 1662 N N . PRO A 1 215 ? -15.664 8.385 10.952 1.00 62.50 215 PRO A N 1
ATOM 1663 C CA . PRO A 1 215 ? -14.914 7.356 11.664 1.00 62.50 215 PRO A CA 1
ATOM 1664 C C . PRO A 1 215 ? -13.728 6.882 10.825 1.00 62.50 215 PRO A C 1
ATOM 1666 O O . PRO A 1 215 ? -13.803 6.894 9.588 1.00 62.50 215 PRO A O 1
ATOM 1669 N N . SER A 1 216 ? -12.664 6.437 11.492 1.00 62.06 216 SER A N 1
ATOM 1670 C CA . SER A 1 216 ? -11.465 5.980 10.796 1.00 62.06 216 SER A CA 1
ATOM 1671 C C . SER A 1 216 ? -11.714 4.756 9.898 1.00 62.06 216 SER A C 1
ATOM 1673 O O . SER A 1 216 ? -12.657 3.976 10.091 1.00 62.06 216 SER A O 1
ATOM 1675 N N . LEU A 1 217 ? -10.858 4.551 8.892 1.00 62.22 217 LEU A N 1
ATOM 1676 C CA . LEU A 1 217 ? -10.918 3.382 8.003 1.00 62.22 217 LEU A CA 1
ATOM 1677 C C . LEU A 1 217 ? -10.790 2.068 8.780 1.00 62.22 217 LEU A C 1
ATOM 1679 O O . LEU A 1 217 ? -11.458 1.092 8.438 1.00 62.22 217 LEU A O 1
ATOM 1683 N N . GLU A 1 218 ? -9.948 2.052 9.815 1.00 61.47 218 GLU A N 1
ATOM 1684 C CA . GLU A 1 218 ? -9.774 0.923 10.733 1.00 61.47 218 GLU A CA 1
ATOM 1685 C C . GLU A 1 218 ? -11.099 0.564 11.412 1.00 61.47 218 GLU A C 1
ATOM 1687 O O . GLU A 1 218 ? -11.535 -0.585 11.374 1.00 61.47 218 GLU A O 1
ATOM 1692 N N . ILE A 1 219 ? -11.793 1.568 11.941 1.00 65.19 219 ILE A N 1
ATOM 1693 C CA . ILE A 1 219 ? -13.058 1.434 12.668 1.00 65.19 219 ILE A CA 1
ATOM 1694 C C . ILE A 1 219 ? -14.178 0.921 11.750 1.00 65.19 219 ILE A C 1
ATOM 1696 O O . ILE A 1 219 ? -14.913 -0.007 12.104 1.00 65.19 219 ILE A O 1
ATOM 1700 N N . VAL A 1 220 ? -14.279 1.442 10.522 1.00 64.38 220 VAL A N 1
ATOM 1701 C CA . VAL A 1 220 ? -15.242 0.922 9.534 1.00 64.38 220 VAL A CA 1
ATOM 1702 C C . VAL A 1 220 ? -14.904 -0.514 9.122 1.00 64.38 220 VAL A C 1
ATOM 1704 O O . VAL A 1 220 ? -15.804 -1.348 8.987 1.00 64.38 220 VAL A O 1
ATOM 1707 N N . PHE A 1 221 ? -13.620 -0.825 8.936 1.00 61.75 221 PHE A N 1
ATOM 1708 C CA . PHE A 1 221 ? -13.178 -2.168 8.576 1.00 61.75 221 PHE A CA 1
ATOM 1709 C C . PHE A 1 221 ? -13.500 -3.186 9.678 1.00 61.75 221 PHE A C 1
ATOM 1711 O O . PHE A 1 221 ? -14.100 -4.223 9.392 1.00 61.75 221 PHE A O 1
ATOM 1718 N N . LEU A 1 222 ? -13.175 -2.878 10.938 1.00 64.25 222 LEU A N 1
ATOM 1719 C CA . LEU A 1 222 ? -13.473 -3.733 12.090 1.00 64.25 222 LEU A CA 1
ATOM 1720 C C . LEU A 1 222 ? -14.975 -4.010 12.224 1.00 64.25 222 LEU A C 1
ATOM 1722 O O . LEU A 1 222 ? -15.367 -5.140 12.507 1.00 64.25 222 LEU A O 1
ATOM 1726 N N . ARG A 1 223 ? -15.844 -3.035 11.935 1.00 64.12 223 ARG A N 1
ATOM 1727 C CA . ARG A 1 223 ? -17.295 -3.278 11.916 1.00 64.12 223 ARG A CA 1
ATOM 1728 C C . ARG A 1 223 ? -17.716 -4.285 10.846 1.00 64.12 223 ARG A C 1
ATOM 1730 O O . ARG A 1 223 ? -18.568 -5.133 11.108 1.00 64.12 223 ARG A O 1
ATOM 1737 N N . LEU A 1 224 ? -17.196 -4.135 9.631 1.00 60.12 224 LEU A N 1
ATOM 1738 C CA . LEU A 1 224 ? -17.618 -4.938 8.483 1.00 60.12 224 LEU A CA 1
ATOM 1739 C C . LEU A 1 224 ? -17.016 -6.349 8.507 1.00 60.12 224 LEU A C 1
ATOM 1741 O O . LEU A 1 224 ? -17.665 -7.293 8.060 1.00 60.12 224 LEU A O 1
ATOM 1745 N N . PHE A 1 225 ? -15.795 -6.489 9.028 1.00 60.06 225 PHE A N 1
ATOM 1746 C CA . PHE A 1 225 ? -14.979 -7.696 8.865 1.00 60.06 225 PHE A CA 1
ATOM 1747 C C . PHE A 1 225 ? -14.321 -8.199 10.158 1.00 60.06 225 PHE A C 1
ATOM 1749 O O . PHE A 1 225 ? -13.791 -9.302 10.166 1.00 60.06 225 PHE A O 1
ATOM 1756 N N . GLY A 1 226 ? -14.355 -7.430 11.250 1.00 54.94 226 GLY A N 1
ATOM 1757 C CA . GLY A 1 226 ? -13.716 -7.758 12.531 1.00 54.94 226 GLY A CA 1
ATOM 1758 C C . GLY A 1 226 ? -14.509 -8.704 13.437 1.00 54.94 226 GLY A C 1
ATOM 1759 O O . GLY A 1 226 ? -14.143 -8.875 14.596 1.00 54.94 226 GLY A O 1
ATOM 1760 N N . ARG A 1 227 ? -15.589 -9.335 12.952 1.00 47.91 227 ARG A N 1
ATOM 1761 C CA . ARG A 1 227 ? -16.186 -10.471 13.673 1.00 47.91 227 ARG A CA 1
ATOM 1762 C C . ARG A 1 227 ? -15.297 -11.694 13.470 1.00 47.91 227 ARG A C 1
ATOM 1764 O O . ARG A 1 227 ? -15.079 -12.101 12.333 1.00 47.91 227 ARG A O 1
ATOM 1771 N N . GLU A 1 228 ? -14.798 -12.233 14.581 1.00 40.69 228 GLU A N 1
ATOM 1772 C CA . GLU A 1 228 ? -13.913 -13.396 14.646 1.00 40.69 228 GLU A CA 1
ATOM 1773 C C . GLU A 1 228 ? -14.325 -14.531 13.694 1.00 40.69 228 GLU A C 1
ATOM 1775 O O . GLU A 1 228 ? -15.501 -14.884 13.556 1.00 40.69 228 GLU A O 1
ATOM 1780 N N . VAL A 1 229 ? -13.292 -15.135 13.101 1.00 38.44 229 VAL A N 1
ATOM 1781 C CA . VAL A 1 229 ? -13.274 -16.504 12.578 1.00 38.44 229 VAL A CA 1
ATOM 1782 C C . VAL A 1 229 ? -14.035 -17.409 13.555 1.00 38.44 229 VAL A C 1
ATOM 1784 O O . VAL A 1 229 ? -13.762 -17.333 14.756 1.00 38.44 229 VAL A O 1
ATOM 1787 N N . PRO A 1 230 ? -14.974 -18.265 13.105 1.00 32.44 230 PRO A N 1
ATOM 1788 C CA . PRO A 1 230 ? -15.570 -19.242 14.001 1.00 32.44 230 PRO A CA 1
ATOM 1789 C C . PRO A 1 230 ? -14.433 -20.058 14.617 1.00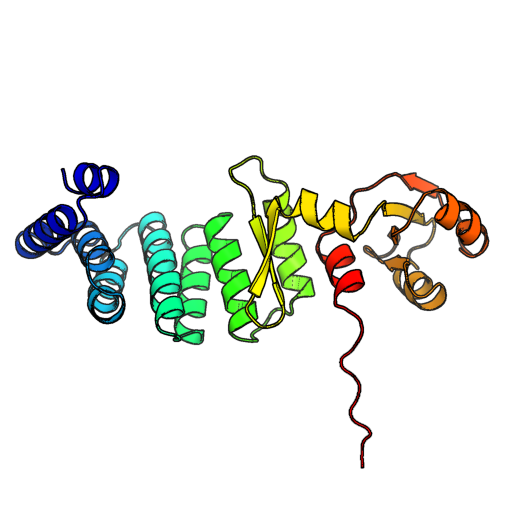 32.44 230 PRO A C 1
ATOM 1791 O O . PRO A 1 230 ? -13.702 -20.732 13.894 1.00 32.44 230 PRO A O 1
ATOM 1794 N N . LYS A 1 231 ? -14.257 -19.964 15.942 1.00 37.28 231 LYS A N 1
ATOM 1795 C CA . LYS A 1 231 ? -13.406 -20.897 16.680 1.00 37.28 231 LYS A CA 1
ATOM 1796 C C . LYS A 1 231 ? -13.905 -22.289 16.321 1.00 37.28 231 LYS A C 1
ATOM 1798 O O . LYS A 1 231 ? -15.042 -22.631 16.651 1.00 37.28 231 LYS A O 1
ATOM 1803 N N . GLU A 1 232 ? -13.093 -23.056 15.596 1.00 38.28 232 GLU A N 1
ATOM 1804 C CA . GLU A 1 232 ? -13.339 -24.486 15.474 1.00 38.28 232 GLU A CA 1
ATOM 1805 C C . GLU A 1 232 ? -13.509 -25.034 16.897 1.00 38.28 232 GLU A C 1
ATOM 1807 O O . GLU A 1 232 ? -12.759 -24.634 17.797 1.00 38.28 232 GLU A O 1
ATOM 1812 N N . PRO A 1 233 ? -14.522 -25.878 17.148 1.00 38.19 233 PRO A N 1
ATOM 1813 C CA . PRO A 1 233 ? -14.652 -26.503 18.448 1.00 38.19 233 PRO A CA 1
ATOM 1814 C C . PRO A 1 233 ? -13.389 -27.335 18.681 1.00 38.19 233 PRO A C 1
ATOM 1816 O O . PRO A 1 233 ? -13.111 -28.261 17.918 1.00 38.19 233 PRO A O 1
ATOM 1819 N N . SER A 1 234 ? -12.604 -26.977 19.701 1.00 35.94 234 SER A N 1
ATOM 1820 C CA . SER A 1 234 ? -11.488 -27.813 20.141 1.00 35.94 234 SER A CA 1
ATOM 1821 C C . SER A 1 234 ? -11.997 -29.231 20.445 1.00 35.94 234 SER A C 1
ATOM 1823 O O . SER A 1 234 ? -13.100 -29.354 20.989 1.00 35.94 234 SER A O 1
ATOM 1825 N N . PRO A 1 235 ? -11.223 -30.272 20.088 1.00 53.53 235 PRO A N 1
ATOM 1826 C CA . PRO A 1 235 ? -11.594 -31.670 20.302 1.00 53.53 235 PRO A CA 1
ATOM 1827 C C . PRO A 1 235 ? -11.733 -32.042 21.783 1.00 53.53 235 PRO A C 1
ATOM 1829 O O . PRO A 1 235 ? -11.032 -31.431 22.625 1.00 53.53 235 PRO A O 1
#

pLDDT: mean 77.39, std 15.87, range [32.44, 97.56]

Organism: NCBI:txid1214928

Foldseek 3Di:
DLVVCVVVVNLVSNQVVLVVQCVVDLELVSLQSNLVSDQLVVSLVSLVSSLVRDDALQSVLVSLQVNLVSCVVVVNLVSSLVSLVSNCVSPNDLSSLVSNLVSCVVVVHDDDPLVSLVSNQVQLVDPDPADWDFDDDPNDGPDIDSLLVVLCVQLPFKKKWFFPFQCQCVQQVVLDQQWDRDGRGIIMGRDDPVVCVVSVVVRPTDGPDIDRDRDGPSVSCCNVPVDDDPDDPDD

Sequence (235 aa):
MGFARARRGDLEGYRRLALEAARRAQTSFTLYHLGLALPPREGVVALEEALQRAQSPKDQGLLALVLARTKRRLGRLREALAHAALARLKAPGAFTTLEWAWLTLLAEEEPPLPDLLREVEPLALEPGPGLRVAFLQGGRLLREGPTRALLREWAGEGYLLRLAEPVAEALAEALGPGWLAEGKDHLVFLGEWGALKEALPRVPVEVLEISRGEPSLEIVFLRLFGREVPKEPSP

Radius of gyration: 23.43 Å; chains: 1; bounding box: 56×48×64 Å